Protein AF-A0A4D9D2D4-F1 (afdb_monomer)

Organism: NCBI:txid1027361

Foldseek 3Di:
DDDDDDDDPDDDDPLPPQDPDFDDDDPLVVVLLLVLLQQLVVLVVLLVLLVLLCPLCCVLLVVPDPVLVVLSVVSSVLSVVLNVLSQCCSCVVRVHGHSNDDYDCLSVLQCVLCSPDSLLSLLSPLQPVLQVLLQCLVVSLVSCVVSVNVSVSVSSVVSSVCSLSSSLSSQVSSVVSCVVVVHDDDSLVSSLVSCVRRPPDFQADDGPQVSCVSSVNHPSNRVVRHDDDPVVVVVVVVVVVVPD

Sequence (244 aa):
MTGEARPTPSRALSMPPPVPAGPSMSGKKKGIVASIHGIAHAESWAIDLMWDLLLRFAYDVQAAEPSFWDDFLRIVREEAEHFLSWTRRLEEGYGIRYGTLPVHDALWECAEASKDDVMARFSLINLLQEARGLDTSEITLQRLLRAGDPVSAETLRKNAKEEEGHVAAGIKWFCYVKDKRLLQGSCESYFHRYVKERYRGRIVPPFNVEARRRAGMCEAWYFPLVTPSKKEREAGMKQGSEHT

InterPro domains:
  IPR007402 Protein of unknown function DUF455 [PF04305] (23-222)
  IPR007402 Protein of unknown function DUF455 [PTHR42782] (26-233)
  IPR009078 Ferritin-like superfamily [SSF47240] (31-174)
  IPR011197 Uncharacterised conserved protein UCP012318 [PIRSF012318] (12-230)

Solvent-accessible surface area (backbone atoms only — not comparable to full-atom values): 13978 Å² total; per-residue (Å²): 138,83,83,81,74,77,82,71,87,78,69,80,79,74,73,73,76,84,56,76,85,63,80,94,62,57,73,72,56,48,56,51,52,54,48,49,49,46,50,28,49,50,27,53,48,47,32,54,49,44,51,47,49,56,64,74,33,37,74,82,52,56,84,57,56,73,61,56,57,54,54,46,55,49,46,34,50,52,27,48,52,48,20,51,53,38,39,47,49,33,35,76,75,66,69,36,64,76,90,60,66,92,80,80,62,67,67,55,55,39,47,64,58,16,74,88,36,65,64,36,32,30,32,45,43,30,57,44,48,45,49,44,46,59,36,43,48,62,61,49,36,56,51,30,50,76,68,73,33,60,68,62,28,50,52,49,58,56,51,60,64,52,48,35,56,48,27,28,49,26,51,53,52,42,44,48,50,39,55,76,68,68,53,84,77,58,61,47,60,53,40,48,46,40,42,70,76,48,53,86,78,81,44,70,80,78,70,38,60,67,56,34,41,76,20,69,48,52,66,80,58,50,62,88,57,52,54,77,52,74,69,55,52,56,52,55,56,56,64,64,61,76,78,115

Secondary structure (DSSP, 8-state):
-PPPPPPP--S----PPPP-------HHHHHHHHHHHHHHHHHHHHHHHHHHHHHHSHHHHTT--THHHHHHHHHHHHHHHHHHHHHHHHHHHHS--TTSS----HHHHHHHHTTT-HHHHHHHIIIIIHHHHHHHHHHHHHHHHHTT-HHHHHHHHHHHHHHHHHHHHHHHHHHHHHHHTT--S-HHHHHHHHHHHH--S---SPP-HHHHHHTT--GGGTGGG----HHHHHHHHHHTTTT-

pLDDT: mean 86.5, std 18.11, range [33.22, 98.69]

Mean predicted aligned error: 8.47 Å

Nearest PDB structures (foldseek):
  7jh6-assembly4_D  TM=2.806E-01  e=5.324E+00  synthetic construct
  4ej4-assembly1_A  TM=2.148E-01  e=8.373E+00  Mus musculus

Structure (mmCIF, N/CA/C/O backbone):
data_AF-A0A4D9D2D4-F1
#
_entry.id   AF-A0A4D9D2D4-F1
#
loop_
_atom_site.group_PDB
_atom_site.id
_atom_site.type_symbol
_atom_site.label_atom_id
_atom_site.label_alt_id
_atom_site.label_comp_id
_atom_site.label_asym_id
_atom_site.label_entity_id
_atom_site.label_seq_id
_atom_site.pdbx_PDB_ins_code
_atom_site.Cartn_x
_atom_site.Cartn_y
_atom_site.Cartn_z
_atom_site.occupancy
_atom_site.B_iso_or_equiv
_atom_site.auth_seq_id
_atom_site.auth_comp_id
_atom_site.auth_asym_id
_atom_site.auth_atom_id
_atom_site.pdbx_PDB_model_num
ATOM 1 N N . MET A 1 1 ? -11.395 -35.439 -31.775 1.00 39.16 1 MET A N 1
ATOM 2 C CA . MET A 1 1 ? -10.975 -35.346 -30.362 1.00 39.16 1 MET A CA 1
ATOM 3 C C . MET A 1 1 ? -11.399 -33.979 -29.865 1.00 39.16 1 MET A C 1
ATOM 5 O O . MET A 1 1 ? -10.811 -32.978 -30.245 1.00 39.16 1 MET A O 1
ATOM 9 N N . THR A 1 2 ? -12.546 -33.943 -29.199 1.00 35.19 2 THR A N 1
ATOM 10 C CA . THR A 1 2 ? -13.246 -32.740 -28.736 1.00 35.19 2 THR A CA 1
ATOM 11 C C . THR A 1 2 ? -12.541 -32.157 -27.517 1.00 35.19 2 THR A C 1
ATOM 13 O O . THR A 1 2 ? -12.176 -32.903 -26.615 1.00 35.19 2 THR A O 1
ATOM 16 N N . GLY A 1 3 ? -12.329 -30.839 -27.523 1.00 35.78 3 GLY A N 1
ATOM 17 C CA . GLY A 1 3 ? -11.661 -30.114 -26.449 1.00 35.78 3 GLY A CA 1
ATOM 18 C C . GLY A 1 3 ? -12.446 -30.161 -25.142 1.00 35.78 3 GLY A C 1
ATOM 19 O O . GLY A 1 3 ? -13.636 -29.852 -25.114 1.00 35.78 3 GLY A O 1
ATOM 20 N N . GLU A 1 4 ? -11.763 -30.523 -24.061 1.00 35.06 4 GLU A N 1
ATOM 21 C CA . GLU A 1 4 ? -12.280 -30.331 -22.713 1.00 35.06 4 GLU A CA 1
ATOM 22 C C . GLU A 1 4 ? -12.113 -28.862 -22.324 1.00 35.06 4 GLU A C 1
ATOM 24 O O . GLU A 1 4 ? -11.015 -28.299 -22.306 1.00 35.06 4 GLU A O 1
ATOM 29 N N . ALA A 1 5 ? -13.252 -28.226 -22.070 1.00 38.44 5 ALA A N 1
ATOM 30 C CA . ALA A 1 5 ? -13.344 -26.880 -21.551 1.00 38.44 5 ALA A CA 1
ATOM 31 C C . ALA A 1 5 ? -12.627 -26.784 -20.196 1.00 38.44 5 ALA A C 1
ATOM 33 O O . ALA A 1 5 ? -12.822 -27.612 -19.306 1.00 38.44 5 ALA A O 1
ATOM 34 N N . ARG A 1 6 ? -11.822 -25.728 -20.034 1.00 37.50 6 ARG A N 1
ATOM 35 C CA . ARG A 1 6 ? -11.272 -25.298 -18.742 1.00 37.50 6 ARG A CA 1
ATOM 36 C C . ARG A 1 6 ? -12.424 -25.204 -17.729 1.00 37.50 6 ARG A C 1
ATOM 38 O O . ARG A 1 6 ? -13.442 -24.601 -18.077 1.00 37.50 6 ARG A O 1
ATOM 45 N N . PRO A 1 7 ? -12.293 -25.736 -16.503 1.00 33.22 7 PRO A N 1
ATOM 46 C CA . PRO A 1 7 ? -13.350 -25.619 -15.512 1.00 33.22 7 PRO A CA 1
ATOM 47 C C . PRO A 1 7 ? -13.619 -24.137 -15.237 1.00 33.22 7 PRO A C 1
ATOM 49 O O . PRO A 1 7 ? -12.747 -23.398 -14.780 1.00 33.22 7 PRO A O 1
ATOM 52 N N . THR A 1 8 ? -14.832 -23.692 -15.556 1.00 42.00 8 THR A N 1
ATOM 53 C CA . THR A 1 8 ? -15.380 -22.4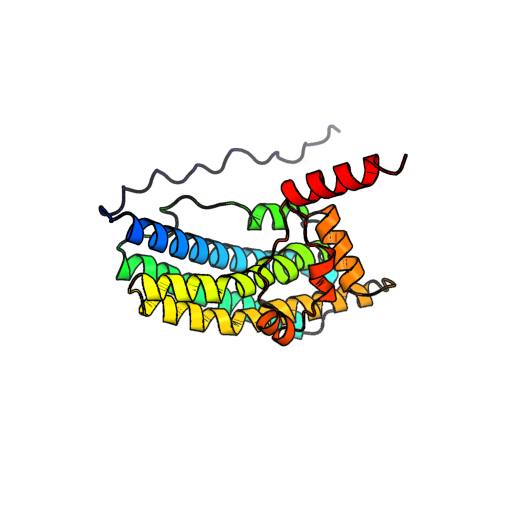21 -15.080 1.00 42.00 8 THR A CA 1
ATOM 54 C C . THR A 1 8 ? -15.351 -22.421 -13.553 1.00 42.00 8 THR A C 1
ATOM 56 O O . THR A 1 8 ? -15.769 -23.425 -12.967 1.00 42.00 8 THR A O 1
ATOM 59 N N . PRO A 1 9 ? -14.910 -21.338 -12.885 1.00 37.00 9 PRO A N 1
ATOM 60 C CA . PRO A 1 9 ? -14.975 -21.258 -11.434 1.00 37.00 9 PRO A CA 1
ATOM 61 C C . PRO A 1 9 ? -16.435 -21.386 -11.007 1.00 37.00 9 PRO A C 1
ATOM 63 O O . PRO A 1 9 ? -17.273 -20.526 -11.282 1.00 37.00 9 PRO A O 1
ATOM 66 N N . SER A 1 10 ? -16.750 -22.517 -10.388 1.00 43.66 10 SER A N 1
ATOM 67 C CA . SER A 1 10 ? -18.059 -22.772 -9.821 1.00 43.66 10 SER A CA 1
ATOM 68 C C . SER A 1 10 ? -18.245 -21.878 -8.601 1.00 43.66 10 SER A C 1
ATOM 70 O O . SER A 1 10 ? -17.582 -22.084 -7.589 1.00 43.66 10 SER A O 1
ATOM 72 N N . ARG A 1 11 ? -19.274 -21.030 -8.701 1.00 40.88 11 ARG A N 1
ATOM 73 C CA . ARG A 1 11 ? -20.157 -20.594 -7.612 1.00 40.88 11 ARG A CA 1
ATOM 74 C C . ARG A 1 11 ? -19.562 -19.535 -6.686 1.00 40.88 11 ARG A C 1
ATOM 76 O O . ARG A 1 11 ? -18.520 -19.724 -6.074 1.00 40.88 11 ARG A O 1
ATOM 83 N N . ALA A 1 12 ? -20.302 -18.427 -6.588 1.00 41.19 12 ALA A N 1
ATOM 84 C CA . ALA A 1 12 ? -20.159 -17.398 -5.569 1.00 41.19 12 ALA A CA 1
ATOM 85 C C . ALA A 1 12 ? -19.671 -18.016 -4.256 1.00 41.19 12 ALA A C 1
ATOM 87 O O . ALA A 1 12 ? -20.314 -18.940 -3.745 1.00 41.19 12 ALA A O 1
ATOM 88 N N . LEU A 1 13 ? -18.537 -17.517 -3.753 1.00 38.97 13 LEU A N 1
ATOM 89 C CA . LEU A 1 13 ? -18.107 -17.777 -2.388 1.00 38.97 13 LEU A CA 1
ATOM 90 C C . LEU A 1 13 ? -19.339 -17.556 -1.518 1.00 38.97 13 LEU A C 1
ATOM 92 O O . LEU A 1 13 ? -19.923 -16.471 -1.532 1.00 38.97 13 LEU A O 1
ATOM 96 N N . SER A 1 14 ? -19.805 -18.625 -0.870 1.00 34.19 14 SER A N 1
ATOM 97 C CA . SER A 1 14 ? -20.892 -18.523 0.089 1.00 34.19 14 SER A CA 1
ATOM 98 C C . SER A 1 14 ? -20.461 -17.445 1.063 1.00 34.19 14 SER A C 1
ATOM 100 O O . SER A 1 14 ? -19.477 -17.641 1.777 1.00 34.19 14 SER A O 1
ATOM 102 N N . MET A 1 15 ? -21.163 -16.308 1.054 1.00 39.69 15 MET A N 1
ATOM 103 C CA . MET A 1 15 ? -21.054 -15.326 2.122 1.00 39.69 15 MET A CA 1
ATOM 104 C C . MET A 1 15 ? -21.058 -16.125 3.430 1.00 39.69 15 MET A C 1
ATOM 106 O O . MET A 1 15 ? -21.943 -16.982 3.592 1.00 39.69 15 MET A O 1
ATOM 110 N N . PRO A 1 16 ? -20.064 -15.945 4.316 1.00 45.88 16 PRO A N 1
ATOM 111 C CA . PRO A 1 16 ? -20.122 -16.580 5.618 1.00 45.88 16 PRO A CA 1
ATOM 112 C C . PRO A 1 16 ? -21.480 -16.244 6.257 1.00 45.88 16 PRO A C 1
ATOM 114 O O . PRO A 1 16 ? -22.039 -15.174 5.979 1.00 45.88 16 PRO A O 1
ATOM 117 N N . PRO A 1 17 ? -22.058 -17.163 7.051 1.00 40.69 17 PRO A N 1
ATOM 118 C CA . PRO A 1 17 ? -23.346 -16.926 7.691 1.00 40.69 17 PRO A CA 1
ATOM 119 C C . PRO A 1 17 ? -23.322 -15.568 8.406 1.00 40.69 17 PRO A C 1
ATOM 121 O O . PRO A 1 17 ? -22.279 -15.205 8.962 1.00 40.69 17 PRO A O 1
ATOM 124 N N . PRO A 1 18 ? -24.431 -14.803 8.379 1.00 48.31 18 PRO A N 1
ATOM 125 C CA . PRO A 1 18 ? -24.472 -13.479 8.978 1.00 48.31 18 PRO A CA 1
ATOM 126 C C . PRO A 1 18 ? -24.013 -13.580 10.427 1.00 48.31 18 PRO A C 1
ATOM 128 O O . PRO A 1 18 ? -24.565 -14.340 11.226 1.00 48.31 18 PRO A O 1
ATOM 131 N N . VAL A 1 19 ? -22.952 -12.844 10.740 1.00 54.34 19 VAL A N 1
ATOM 132 C CA . VAL A 1 19 ? -22.390 -12.840 12.082 1.00 54.34 19 VAL A CA 1
ATOM 133 C C . VAL A 1 19 ? -23.435 -12.259 13.040 1.00 54.34 19 VAL A C 1
ATOM 135 O O . VAL A 1 19 ? -24.094 -11.278 12.680 1.00 54.34 19 VAL A O 1
ATOM 138 N N . PRO A 1 20 ? -23.600 -12.832 14.251 1.00 51.06 20 PRO A N 1
ATOM 139 C CA . PRO A 1 20 ? -24.411 -12.237 15.304 1.00 51.06 20 PRO A CA 1
ATOM 140 C C . PRO A 1 20 ? -24.181 -10.730 15.407 1.00 51.06 20 PRO A C 1
ATOM 142 O O . PRO A 1 20 ? -23.035 -10.274 15.410 1.00 51.06 20 PRO A O 1
ATOM 145 N N . ALA A 1 21 ? -25.269 -9.962 15.499 1.00 54.53 21 ALA A N 1
ATOM 146 C CA . ALA A 1 21 ? -25.181 -8.525 15.705 1.00 54.53 21 ALA A CA 1
ATOM 147 C C . ALA A 1 21 ? -24.316 -8.259 16.945 1.00 54.53 21 ALA A C 1
ATOM 149 O O . ALA A 1 21 ? -24.664 -8.667 18.055 1.00 54.53 21 ALA A O 1
ATOM 150 N N . GLY A 1 22 ? -23.164 -7.617 16.733 1.00 55.84 22 GLY A N 1
ATOM 151 C CA . GLY A 1 22 ? -22.266 -7.231 17.813 1.00 55.84 22 GLY A CA 1
ATOM 152 C C . GLY A 1 22 ? -22.967 -6.324 18.835 1.00 55.84 22 GLY A C 1
ATOM 153 O O . GLY A 1 22 ? -24.044 -5.783 18.557 1.00 55.84 22 GLY A O 1
ATOM 154 N N . PRO A 1 23 ? -22.372 -6.134 20.023 1.00 56.28 23 PRO A N 1
ATOM 155 C CA . PRO A 1 23 ? -22.959 -5.326 21.088 1.00 56.28 23 PRO A CA 1
ATOM 156 C C . PRO A 1 23 ? -23.411 -3.939 20.602 1.00 56.28 23 PRO A C 1
ATOM 158 O O . PRO A 1 23 ? -22.791 -3.315 19.737 1.00 56.28 23 PRO A O 1
ATOM 161 N N . SER A 1 24 ? -24.508 -3.435 21.179 1.00 58.06 24 SER A N 1
ATOM 162 C CA . SER A 1 24 ? -25.038 -2.106 20.859 1.00 58.06 24 SER A CA 1
ATOM 163 C C . SER A 1 24 ? -23.994 -1.027 21.163 1.00 58.06 24 SER A C 1
ATOM 165 O O . SER A 1 24 ? -23.633 -0.789 22.315 1.00 58.06 24 SER A O 1
ATOM 167 N N . MET A 1 25 ? -23.494 -0.371 20.114 1.00 70.75 25 MET A N 1
ATOM 168 C CA . MET A 1 25 ? -22.500 0.700 20.206 1.00 70.75 25 MET A CA 1
ATOM 169 C C . MET A 1 25 ? -23.073 2.045 19.749 1.00 70.75 25 MET A C 1
ATOM 171 O O . MET A 1 25 ? -23.858 2.122 18.800 1.00 70.75 25 MET A O 1
ATOM 175 N N . SER A 1 26 ? -22.630 3.132 20.387 1.00 70.88 26 SER A N 1
ATOM 176 C CA . SER A 1 26 ? -22.935 4.495 19.937 1.00 70.88 26 SER A CA 1
ATOM 177 C C . SER A 1 26 ? -22.339 4.770 18.549 1.00 70.88 26 SER A C 1
ATOM 179 O O . SER A 1 26 ? -21.331 4.172 18.164 1.00 70.88 26 SER A O 1
ATOM 181 N N . GLY A 1 27 ? -22.929 5.701 17.789 1.00 71.12 27 GLY A N 1
ATOM 182 C CA . GLY A 1 27 ? -22.528 5.976 16.399 1.00 71.12 27 GLY A CA 1
ATOM 183 C C . GLY A 1 27 ? -21.038 6.308 16.220 1.00 71.12 27 GLY A C 1
ATOM 184 O O . GLY A 1 27 ? -20.409 5.813 15.289 1.00 71.12 27 GLY A O 1
ATOM 185 N N . LYS A 1 28 ? -20.438 7.061 17.158 1.00 71.06 28 LYS A N 1
ATOM 186 C CA . LYS A 1 28 ? -18.994 7.368 17.141 1.00 71.06 28 LYS A CA 1
ATOM 187 C C . LYS A 1 28 ? -18.132 6.111 17.313 1.00 71.06 28 LYS A C 1
ATOM 189 O O . LYS A 1 28 ? -17.174 5.936 16.569 1.00 71.06 28 LYS A O 1
ATOM 194 N N . LYS A 1 29 ? -18.490 5.216 18.245 1.00 81.06 29 LYS A N 1
ATOM 195 C CA . LYS A 1 29 ? -17.772 3.945 18.451 1.00 81.06 29 LYS A CA 1
ATOM 196 C C . LYS A 1 29 ? -17.934 3.007 17.253 1.00 81.06 29 LYS A C 1
ATOM 198 O O . LYS A 1 29 ? -16.948 2.426 16.820 1.00 81.06 29 LYS A O 1
ATOM 203 N N . LYS A 1 30 ? -19.130 2.942 16.653 1.00 86.88 30 LYS A N 1
ATOM 204 C CA . LYS A 1 30 ? -19.379 2.157 15.429 1.00 86.88 30 LYS A CA 1
ATOM 205 C C . LYS A 1 30 ? -18.441 2.546 14.283 1.00 86.88 30 LYS A C 1
ATOM 207 O O . LYS A 1 30 ? -17.862 1.666 13.658 1.00 86.88 30 LYS A O 1
ATOM 212 N N . GLY A 1 31 ? -18.249 3.845 14.038 1.00 90.31 31 GLY A N 1
ATOM 213 C CA . GLY A 1 31 ? -17.356 4.323 12.976 1.00 90.31 31 GLY A CA 1
ATOM 214 C C . GLY A 1 31 ? -15.879 3.973 13.202 1.00 90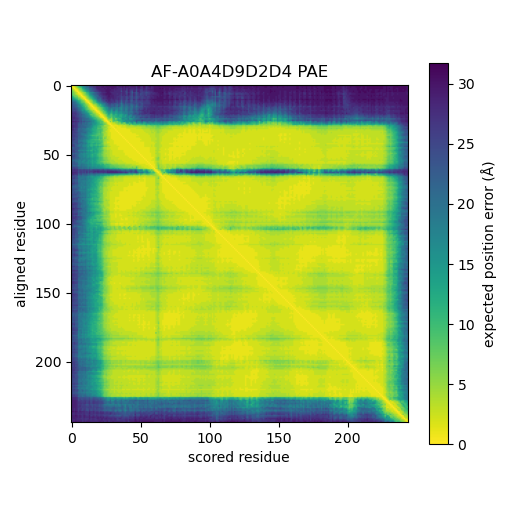.31 31 GLY A C 1
ATOM 215 O O . GLY A 1 31 ? -15.177 3.633 12.250 1.00 90.31 31 GLY A O 1
ATOM 216 N N . ILE A 1 32 ? -15.413 4.016 14.455 1.00 91.94 32 ILE A N 1
ATOM 217 C CA . ILE A 1 32 ? -14.044 3.610 14.810 1.00 91.94 32 ILE A CA 1
ATOM 218 C C . ILE A 1 32 ? -13.853 2.109 14.616 1.00 91.94 32 ILE A C 1
ATOM 220 O O . ILE A 1 32 ? -12.911 1.711 13.940 1.00 91.94 32 ILE A O 1
ATOM 224 N N . VAL A 1 33 ? -14.773 1.289 15.126 1.00 94.06 33 VAL A N 1
ATOM 225 C CA . VAL A 1 33 ? -14.692 -0.171 14.982 1.00 94.06 33 VAL A CA 1
ATOM 226 C C . VAL A 1 33 ? -14.720 -0.590 13.516 1.00 94.06 33 VAL A C 1
ATOM 228 O O . VAL A 1 33 ? -13.884 -1.386 13.107 1.00 94.06 33 VAL A O 1
ATOM 231 N N . ALA A 1 34 ? -15.616 -0.016 12.706 1.00 93.62 34 ALA A N 1
ATOM 232 C CA . ALA A 1 34 ? -15.655 -0.288 11.269 1.00 93.62 34 ALA A CA 1
ATOM 233 C C . ALA A 1 34 ? -14.337 0.082 10.575 1.00 93.62 34 ALA A C 1
ATOM 235 O O . ALA A 1 34 ? -13.898 -0.606 9.663 1.00 93.62 34 ALA A O 1
ATOM 236 N N . SER A 1 35 ? -13.680 1.148 11.032 1.00 93.38 35 SER A N 1
ATOM 237 C CA . SER A 1 35 ? -12.397 1.549 10.467 1.00 93.38 35 SER A CA 1
ATOM 238 C C . SER A 1 35 ? -11.254 0.627 10.871 1.00 93.38 35 SER A C 1
ATOM 240 O O . SER A 1 35 ? -10.451 0.279 10.022 1.00 93.38 35 SER A O 1
ATOM 242 N N . ILE A 1 36 ? -11.186 0.218 12.140 1.00 95.69 36 ILE A N 1
ATOM 243 C CA . ILE A 1 36 ? -10.185 -0.748 12.611 1.00 95.69 36 ILE A CA 1
ATOM 244 C C . ILE A 1 36 ? -10.379 -2.093 11.903 1.00 95.69 36 ILE A C 1
ATOM 246 O O . ILE A 1 36 ? -9.409 -2.715 11.489 1.00 95.69 36 ILE A O 1
ATOM 250 N N . HIS A 1 37 ? -11.630 -2.520 11.715 1.00 96.50 37 HIS A N 1
ATOM 251 C CA . HIS A 1 37 ? -11.953 -3.721 10.947 1.00 96.50 37 HIS A CA 1
ATOM 252 C C . HIS A 1 37 ? -11.518 -3.601 9.484 1.00 96.50 37 HIS A C 1
ATOM 254 O O . HIS A 1 37 ? -10.894 -4.523 8.971 1.00 96.50 37 HIS A O 1
ATOM 260 N N . GLY A 1 38 ? -11.753 -2.447 8.853 1.00 95.12 38 GLY A N 1
ATOM 261 C CA . GLY A 1 38 ? -11.263 -2.165 7.504 1.00 95.12 38 GLY A CA 1
ATOM 262 C C . GLY A 1 38 ? -9.736 -2.208 7.390 1.00 95.12 38 GLY A C 1
ATOM 263 O O . GLY A 1 38 ? -9.233 -2.763 6.420 1.00 95.12 38 GLY A O 1
ATOM 264 N N . ILE A 1 39 ? -9.005 -1.690 8.384 1.00 95.38 39 ILE A N 1
ATOM 265 C CA . ILE A 1 39 ? -7.535 -1.779 8.423 1.00 95.38 39 ILE A CA 1
ATOM 266 C C . ILE A 1 39 ? -7.102 -3.238 8.580 1.00 95.38 39 ILE A C 1
ATOM 268 O O . ILE A 1 39 ? -6.341 -3.721 7.758 1.00 95.38 39 ILE A O 1
ATOM 272 N N . ALA A 1 40 ? -7.664 -3.980 9.542 1.00 96.94 40 ALA A N 1
ATOM 273 C CA . ALA A 1 40 ? -7.379 -5.410 9.703 1.00 96.94 40 ALA A CA 1
ATOM 274 C C . ALA A 1 40 ? -7.633 -6.198 8.407 1.00 96.94 40 ALA A C 1
ATOM 276 O O . ALA A 1 40 ? -6.897 -7.118 8.071 1.00 96.94 40 ALA A O 1
ATOM 277 N N . HIS A 1 41 ? -8.683 -5.844 7.668 1.00 95.94 41 HIS A N 1
ATOM 278 C CA . HIS A 1 41 ? -8.953 -6.459 6.380 1.00 95.94 41 HIS A CA 1
ATOM 279 C C . HIS A 1 41 ? -7.881 -6.130 5.339 1.00 95.94 41 HIS A C 1
ATOM 281 O O . HIS A 1 41 ? -7.464 -7.031 4.620 1.00 95.94 41 HIS A O 1
ATOM 287 N N . ALA A 1 42 ? -7.420 -4.879 5.276 1.00 95.00 42 ALA A N 1
ATOM 288 C CA . ALA A 1 42 ? -6.324 -4.490 4.397 1.00 95.00 42 ALA A CA 1
ATOM 289 C C . ALA A 1 42 ? -5.038 -5.278 4.707 1.00 95.00 42 ALA A C 1
ATOM 291 O O . ALA A 1 42 ? -4.517 -5.895 3.783 1.00 95.00 42 ALA A O 1
ATOM 292 N N . GLU A 1 43 ? -4.627 -5.385 5.980 1.00 96.75 43 GLU A N 1
ATOM 293 C CA . GLU A 1 43 ? -3.419 -6.150 6.351 1.00 96.75 43 GLU A CA 1
ATOM 294 C C . GLU A 1 43 ? -3.569 -7.636 5.976 1.00 96.75 43 GLU A C 1
ATOM 296 O O . GLU A 1 43 ? -2.662 -8.269 5.443 1.00 96.75 43 GLU A O 1
ATOM 301 N N . SER A 1 44 ? -4.757 -8.219 6.201 1.00 96.56 44 SER A N 1
ATOM 302 C CA . SER A 1 44 ? -5.040 -9.611 5.817 1.00 96.56 44 SER A CA 1
ATOM 303 C C . SER A 1 44 ? -4.856 -9.832 4.317 1.00 96.56 44 SER A C 1
ATOM 305 O O . SER A 1 44 ? -4.326 -10.863 3.910 1.00 96.56 44 SER A O 1
ATOM 307 N N . TRP A 1 45 ? -5.312 -8.884 3.498 1.00 95.50 45 TRP A N 1
ATOM 308 C CA . TRP A 1 45 ? -5.119 -8.923 2.053 1.00 95.50 45 TRP A CA 1
ATOM 309 C C . TRP A 1 45 ? -3.662 -8.696 1.666 1.00 95.50 45 TRP A C 1
ATOM 311 O O . TRP A 1 45 ? -3.193 -9.329 0.725 1.00 95.50 45 TRP A O 1
ATOM 321 N N . ALA A 1 46 ? -2.945 -7.819 2.367 1.00 96.19 46 ALA A N 1
ATOM 322 C CA . ALA A 1 46 ? -1.537 -7.562 2.110 1.00 96.19 46 ALA A CA 1
ATOM 323 C C . ALA A 1 46 ? -0.712 -8.851 2.253 1.00 96.19 46 ALA A C 1
ATOM 325 O O . ALA A 1 46 ? 0.048 -9.175 1.342 1.00 96.19 46 ALA A O 1
ATOM 326 N N . ILE A 1 47 ? -0.958 -9.668 3.288 1.00 97.75 47 ILE A N 1
ATOM 327 C CA . ILE A 1 47 ? -0.331 -10.997 3.447 1.00 97.75 47 ILE A CA 1
ATOM 328 C C . ILE A 1 47 ? -0.506 -11.848 2.180 1.00 97.75 47 ILE A C 1
ATOM 330 O O . ILE A 1 47 ? 0.475 -12.340 1.613 1.00 97.75 47 ILE A O 1
ATOM 334 N N . ASP A 1 48 ? -1.748 -12.005 1.718 1.00 97.00 48 ASP A N 1
ATOM 335 C CA . ASP A 1 48 ? -2.067 -12.813 0.538 1.00 97.00 48 ASP A CA 1
ATOM 336 C C . ASP A 1 48 ? -1.436 -12.231 -0.734 1.00 97.00 48 ASP A C 1
ATOM 338 O O . ASP A 1 48 ? -0.940 -12.971 -1.584 1.00 97.00 48 ASP A O 1
ATOM 342 N N . LEU A 1 49 ? -1.414 -10.903 -0.868 1.00 96.94 49 LEU A N 1
ATOM 343 C CA . LEU A 1 49 ? -0.854 -10.214 -2.027 1.00 96.94 49 LEU A CA 1
ATOM 344 C C . LEU A 1 49 ? 0.667 -10.298 -2.090 1.00 96.94 49 LEU A C 1
ATOM 346 O O . LEU A 1 49 ? 1.201 -10.417 -3.194 1.00 96.94 49 LEU A O 1
ATOM 350 N N . MET A 1 50 ? 1.362 -10.269 -0.953 1.00 96.62 50 MET A N 1
ATOM 351 C CA . MET A 1 50 ? 2.811 -10.457 -0.926 1.00 96.62 50 MET A CA 1
ATOM 352 C C . MET A 1 50 ? 3.181 -11.909 -1.247 1.00 96.62 50 MET A C 1
ATOM 354 O O . MET A 1 50 ? 4.124 -12.139 -2.006 1.00 96.62 50 MET A O 1
ATOM 358 N N . TRP A 1 51 ? 2.406 -12.895 -0.779 1.00 97.00 51 TRP A N 1
ATOM 359 C CA . TRP A 1 51 ? 2.578 -14.287 -1.211 1.00 97.00 51 TRP A CA 1
ATOM 360 C C . TRP A 1 51 ? 2.267 -14.490 -2.695 1.00 97.00 51 TRP A C 1
ATOM 362 O O . TRP A 1 51 ? 3.032 -15.156 -3.395 1.00 97.00 51 TRP A O 1
ATOM 372 N N . ASP A 1 52 ? 1.180 -13.901 -3.201 1.00 96.38 52 ASP A N 1
ATOM 373 C CA . ASP A 1 52 ? 0.844 -13.929 -4.627 1.00 96.38 52 ASP A CA 1
ATOM 374 C C . ASP A 1 52 ? 1.968 -13.298 -5.453 1.00 96.38 52 ASP A C 1
ATOM 376 O O . ASP A 1 52 ? 2.393 -13.883 -6.445 1.00 96.38 52 ASP A O 1
ATOM 380 N N . LEU A 1 53 ? 2.517 -12.161 -5.016 1.00 94.31 53 LEU A N 1
ATOM 381 C CA . LEU A 1 53 ? 3.655 -11.511 -5.660 1.00 94.31 53 LEU A CA 1
ATOM 382 C C . LEU A 1 53 ? 4.886 -12.430 -5.710 1.00 94.31 53 LEU A C 1
ATOM 384 O O . LEU A 1 53 ? 5.451 -12.633 -6.788 1.00 94.31 53 LEU A O 1
ATOM 388 N N . LEU A 1 54 ? 5.269 -12.999 -4.561 1.00 93.00 54 LEU A N 1
ATOM 389 C CA . LEU A 1 54 ? 6.422 -13.889 -4.420 1.00 93.00 54 LEU A CA 1
ATOM 390 C C . LEU A 1 54 ? 6.310 -15.130 -5.306 1.00 93.00 54 LEU A C 1
ATOM 392 O O . LEU A 1 54 ? 7.287 -15.514 -5.942 1.00 93.00 54 LEU A O 1
ATOM 396 N N . LEU A 1 55 ? 5.136 -15.765 -5.353 1.00 93.31 55 LEU A N 1
ATOM 397 C CA . LEU A 1 55 ? 4.951 -17.052 -6.026 1.00 93.31 55 LEU A CA 1
ATOM 398 C C . LEU A 1 55 ? 4.608 -16.900 -7.509 1.00 93.31 55 LEU A C 1
ATOM 400 O O . LEU A 1 55 ? 5.183 -17.593 -8.349 1.00 93.31 55 LEU A O 1
ATOM 404 N N . ARG A 1 56 ? 3.684 -15.996 -7.852 1.00 94.62 56 ARG A N 1
ATOM 405 C CA . ARG A 1 56 ? 3.211 -15.812 -9.232 1.00 94.62 56 ARG A CA 1
ATOM 406 C C . ARG A 1 56 ? 4.294 -15.233 -10.122 1.00 94.62 56 ARG A C 1
ATOM 408 O O . ARG A 1 56 ? 4.481 -15.701 -11.241 1.00 94.62 56 ARG A O 1
ATOM 415 N N . PHE A 1 57 ? 4.998 -14.226 -9.618 1.00 93.25 57 PHE A N 1
ATOM 416 C CA . PHE A 1 57 ? 5.994 -13.4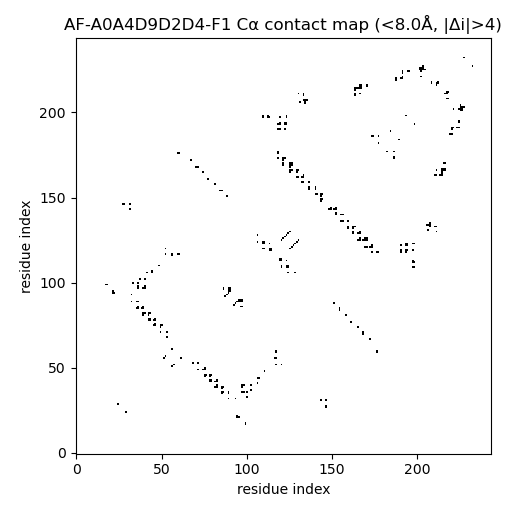83 -10.382 1.00 93.25 57 PHE A CA 1
ATOM 417 C C . PHE A 1 57 ? 7.422 -13.888 -10.024 1.00 93.25 57 PHE A C 1
ATOM 419 O O . PHE A 1 57 ? 8.376 -13.224 -10.435 1.00 93.25 57 PHE A O 1
ATOM 426 N N . ALA A 1 58 ? 7.582 -15.021 -9.330 1.00 87.75 58 ALA A N 1
ATOM 427 C CA . ALA A 1 58 ? 8.879 -15.618 -9.059 1.00 87.75 58 ALA A CA 1
ATOM 428 C C . ALA A 1 58 ? 9.722 -15.711 -10.332 1.00 87.75 58 ALA A C 1
ATOM 430 O O . ALA A 1 58 ? 10.913 -15.480 -10.245 1.00 87.75 58 ALA A O 1
ATOM 431 N N . TYR A 1 59 ? 9.129 -16.011 -11.499 1.00 86.12 59 TYR A N 1
ATOM 432 C CA . TYR A 1 59 ? 9.822 -16.138 -12.794 1.00 86.12 59 TYR A CA 1
ATOM 433 C C . TYR A 1 59 ? 10.172 -14.787 -13.451 1.00 86.12 59 TYR A C 1
ATOM 435 O O . TYR A 1 59 ? 11.251 -14.603 -14.020 1.00 86.12 59 TYR A O 1
ATOM 443 N N . ASP A 1 60 ? 9.293 -13.798 -13.335 1.00 85.19 60 ASP A N 1
ATOM 444 C CA . ASP A 1 60 ? 9.551 -12.450 -13.846 1.00 85.19 60 ASP A CA 1
ATOM 445 C C . ASP A 1 60 ? 10.680 -11.773 -13.073 1.00 85.19 60 ASP A C 1
ATOM 447 O O . ASP A 1 60 ? 11.566 -11.117 -13.637 1.00 85.19 60 ASP A O 1
ATOM 451 N N . VAL A 1 61 ? 10.677 -11.992 -11.762 1.00 82.94 61 VAL A N 1
ATOM 452 C CA . VAL A 1 61 ? 11.654 -11.436 -10.840 1.00 82.94 61 VAL A CA 1
ATOM 453 C C . VAL A 1 61 ? 12.897 -12.341 -10.773 1.00 82.94 61 VAL A C 1
ATOM 455 O O . VAL A 1 61 ? 13.995 -11.809 -10.715 1.00 82.94 61 VAL A O 1
ATOM 458 N N . GLN A 1 62 ? 12.766 -13.652 -11.036 1.00 61.31 62 GLN A N 1
ATOM 459 C CA . GLN A 1 62 ? 13.638 -14.841 -10.804 1.00 61.31 62 GLN A CA 1
ATOM 460 C C . GLN A 1 62 ? 15.156 -14.763 -10.775 1.00 61.31 62 GLN A C 1
ATOM 462 O O . GLN A 1 62 ? 15.789 -15.628 -10.186 1.00 61.31 62 GLN A O 1
ATOM 467 N N . ALA A 1 63 ? 15.750 -13.777 -11.427 1.00 53.69 63 ALA A N 1
ATOM 468 C CA . ALA A 1 63 ? 17.179 -13.497 -11.313 1.00 53.69 63 ALA A CA 1
ATOM 469 C C . ALA A 1 63 ? 17.468 -12.463 -10.213 1.00 53.69 63 ALA A C 1
ATOM 471 O O . ALA A 1 63 ? 18.598 -12.005 -10.063 1.00 53.69 63 ALA A O 1
ATOM 472 N N . ALA A 1 64 ? 16.431 -12.047 -9.493 1.00 59.25 64 ALA A N 1
ATOM 473 C CA . ALA A 1 64 ? 16.529 -11.155 -8.374 1.00 59.25 64 ALA A CA 1
ATOM 474 C C . ALA A 1 64 ? 17.293 -11.854 -7.264 1.00 59.25 64 ALA A C 1
ATOM 476 O O . ALA A 1 64 ? 16.891 -12.896 -6.748 1.00 59.25 64 ALA A O 1
ATOM 477 N N . GLU A 1 65 ? 18.428 -11.236 -6.986 1.00 70.56 65 GLU A N 1
ATOM 478 C CA . GLU A 1 65 ? 19.310 -11.423 -5.854 1.00 70.56 65 GLU A CA 1
ATOM 479 C C . GLU A 1 65 ? 18.517 -11.798 -4.577 1.00 70.56 65 GLU A C 1
ATOM 481 O O . GLU A 1 65 ? 17.395 -11.308 -4.406 1.00 70.56 65 GLU A O 1
ATOM 486 N N . PRO A 1 66 ? 19.048 -12.688 -3.710 1.00 82.81 66 PRO A N 1
ATOM 487 C CA . PRO A 1 66 ? 18.368 -13.186 -2.508 1.00 82.81 66 PRO A CA 1
ATOM 488 C C . PRO A 1 66 ? 17.584 -12.140 -1.696 1.00 82.81 66 PRO A C 1
ATOM 490 O O . PRO A 1 66 ? 16.542 -12.479 -1.134 1.00 82.81 66 PRO A O 1
ATOM 493 N N . SER A 1 67 ? 17.979 -10.861 -1.736 1.00 90.62 67 SER A N 1
ATOM 494 C CA . SER A 1 67 ? 17.244 -9.773 -1.095 1.00 90.62 67 SER A CA 1
ATOM 495 C C . SER A 1 67 ? 15.803 -9.571 -1.570 1.00 90.62 67 SER A C 1
ATOM 497 O O . SER A 1 67 ? 15.050 -8.933 -0.844 1.00 90.62 67 SER A O 1
ATOM 499 N N . PHE A 1 68 ? 15.364 -10.085 -2.730 1.00 92.75 68 PHE A N 1
ATOM 500 C CA . PHE A 1 68 ? 13.935 -10.018 -3.098 1.00 92.75 68 PHE A CA 1
ATOM 501 C C . PHE A 1 68 ? 13.086 -10.831 -2.138 1.00 92.75 68 PHE A C 1
ATOM 503 O O . PHE A 1 68 ? 12.063 -10.360 -1.641 1.00 92.75 68 PHE A O 1
ATOM 510 N N . TRP A 1 69 ? 13.545 -12.047 -1.862 1.00 92.50 69 TRP A N 1
ATOM 511 C CA . TRP A 1 69 ? 12.893 -12.926 -0.912 1.00 92.50 69 TRP A CA 1
ATOM 512 C C . TRP A 1 69 ? 12.993 -12.345 0.491 1.00 92.50 69 TRP A C 1
ATOM 514 O O . TRP A 1 69 ? 11.979 -12.297 1.177 1.00 92.50 69 TRP A O 1
ATOM 524 N N . ASP A 1 70 ? 14.159 -11.832 0.888 1.00 94.06 70 ASP A N 1
ATOM 525 C CA . ASP A 1 70 ? 14.326 -11.230 2.215 1.00 94.06 70 ASP A CA 1
ATOM 526 C C . ASP A 1 70 ? 13.401 -10.022 2.422 1.00 94.06 70 ASP A C 1
ATOM 528 O O . ASP A 1 70 ? 12.752 -9.920 3.465 1.00 94.06 70 ASP A O 1
ATOM 532 N N . ASP A 1 71 ? 13.291 -9.135 1.425 1.00 95.50 71 ASP A N 1
ATOM 533 C CA . ASP A 1 71 ? 12.418 -7.962 1.483 1.00 95.50 71 ASP A CA 1
ATOM 534 C C . ASP A 1 71 ? 10.952 -8.376 1.646 1.00 95.50 71 ASP A C 1
ATOM 536 O O . ASP A 1 71 ? 10.287 -7.923 2.576 1.00 95.50 71 ASP A O 1
ATOM 540 N N . PHE A 1 72 ? 10.439 -9.253 0.782 1.00 95.56 72 PHE A N 1
ATOM 541 C CA . PHE A 1 72 ? 9.012 -9.580 0.793 1.00 95.56 72 PHE A CA 1
ATOM 542 C C . PHE A 1 72 ? 8.618 -10.595 1.864 1.00 95.56 72 PHE A C 1
ATOM 544 O O . PHE A 1 72 ? 7.509 -10.504 2.376 1.00 95.56 72 PHE A O 1
ATOM 551 N N . LEU A 1 73 ? 9.501 -11.505 2.286 1.00 96.50 73 LEU A N 1
ATOM 552 C CA . LEU A 1 73 ? 9.239 -12.357 3.453 1.00 96.50 73 LEU A CA 1
ATOM 553 C C . LEU A 1 73 ? 9.242 -11.548 4.752 1.00 96.50 73 LEU A C 1
ATOM 555 O O . LEU A 1 73 ? 8.468 -11.846 5.664 1.00 96.50 73 LEU A O 1
ATOM 559 N N . ARG A 1 74 ? 10.082 -10.509 4.841 1.00 97.75 74 ARG A N 1
ATOM 560 C CA . ARG A 1 74 ? 10.007 -9.541 5.935 1.00 97.75 74 ARG A CA 1
ATOM 561 C C . ARG A 1 74 ? 8.661 -8.815 5.921 1.00 97.75 74 ARG A C 1
ATOM 563 O O . ARG A 1 74 ? 8.019 -8.797 6.964 1.00 97.75 74 ARG A O 1
ATOM 570 N N . ILE A 1 75 ? 8.225 -8.293 4.771 1.00 98.00 75 ILE A N 1
ATOM 571 C CA . ILE A 1 75 ? 6.929 -7.599 4.649 1.00 98.00 75 ILE A CA 1
ATOM 572 C C . ILE A 1 75 ? 5.777 -8.546 5.007 1.00 98.00 75 ILE A C 1
ATOM 574 O O . ILE A 1 75 ? 4.967 -8.205 5.852 1.00 98.00 75 ILE A O 1
ATOM 578 N N . VAL A 1 76 ? 5.749 -9.782 4.491 1.00 98.44 76 VAL A N 1
ATOM 579 C CA . VAL A 1 76 ? 4.743 -10.801 4.870 1.00 98.44 76 VAL A CA 1
ATOM 580 C C . VAL A 1 76 ? 4.643 -10.971 6.388 1.00 98.44 76 VAL A C 1
ATOM 582 O O . VAL A 1 76 ? 3.543 -11.087 6.928 1.00 98.44 76 VAL A O 1
ATOM 585 N N . ARG A 1 77 ? 5.785 -11.017 7.088 1.00 98.56 77 ARG A N 1
ATOM 586 C CA . ARG A 1 77 ? 5.806 -11.118 8.551 1.00 98.56 77 ARG A CA 1
ATOM 587 C C . ARG A 1 77 ? 5.241 -9.858 9.206 1.00 98.56 77 ARG A C 1
ATOM 589 O O . ARG A 1 77 ? 4.443 -9.993 10.128 1.00 98.56 77 ARG A O 1
ATOM 596 N N . GLU A 1 78 ? 5.657 -8.678 8.754 1.00 98.44 78 GLU A N 1
ATOM 597 C CA . GLU A 1 78 ? 5.175 -7.387 9.264 1.00 98.44 78 GLU A CA 1
ATOM 598 C C . GLU A 1 78 ? 3.646 -7.289 9.103 1.00 98.44 78 GLU A C 1
ATOM 600 O O . GLU A 1 78 ? 2.947 -7.118 10.099 1.00 98.44 78 GLU A O 1
ATOM 605 N N . GLU A 1 79 ? 3.105 -7.589 7.919 1.00 98.25 79 GLU A N 1
ATOM 606 C CA . GLU A 1 79 ? 1.657 -7.612 7.653 1.00 98.25 79 GLU A CA 1
ATOM 607 C C . GLU A 1 79 ? 0.895 -8.613 8.533 1.00 98.25 79 GLU A C 1
ATOM 609 O O . GLU A 1 79 ? -0.193 -8.335 9.046 1.00 98.25 79 GLU A O 1
ATOM 614 N N . ALA A 1 80 ? 1.474 -9.794 8.771 1.00 98.50 80 ALA A N 1
ATOM 615 C CA . ALA A 1 80 ? 0.888 -10.778 9.674 1.00 98.50 80 ALA A CA 1
ATOM 616 C C . ALA A 1 80 ? 0.847 -10.273 11.125 1.00 98.50 80 ALA A C 1
ATOM 618 O O . ALA A 1 80 ? -0.154 -10.461 11.822 1.00 98.50 80 ALA A O 1
ATOM 619 N N . GLU A 1 81 ? 1.905 -9.610 11.593 1.00 98.50 81 GLU A N 1
ATOM 620 C CA . GLU A 1 81 ? 1.931 -8.985 12.916 1.00 98.50 81 GLU A CA 1
ATOM 621 C C . GLU A 1 81 ? 0.923 -7.835 13.023 1.00 98.50 81 GLU A C 1
ATOM 623 O O . GLU A 1 81 ? 0.224 -7.722 14.037 1.00 98.50 81 GLU A O 1
ATOM 628 N N . HIS A 1 82 ? 0.807 -7.014 11.978 1.00 98.31 82 HIS A N 1
ATOM 629 C CA . HIS A 1 82 ? -0.160 -5.924 11.893 1.00 98.31 82 HIS A CA 1
ATOM 630 C C . HIS A 1 82 ? -1.583 -6.463 11.975 1.00 98.31 82 HIS A C 1
ATOM 632 O O . HIS A 1 82 ? -2.343 -6.061 12.862 1.00 98.31 82 HIS A O 1
ATOM 638 N N . PHE A 1 83 ? -1.916 -7.446 11.138 1.00 98.38 83 PHE A N 1
ATOM 639 C CA . PHE A 1 83 ? -3.207 -8.122 11.145 1.00 98.38 83 PHE A CA 1
ATOM 640 C C . PHE A 1 83 ? -3.547 -8.683 12.530 1.00 98.38 83 PHE A C 1
ATOM 642 O O . PHE A 1 83 ? -4.626 -8.427 13.076 1.00 98.38 83 PHE A O 1
ATOM 649 N N . LEU A 1 84 ? -2.617 -9.413 13.148 1.00 98.31 84 LEU A N 1
ATOM 650 C CA . LEU A 1 84 ? -2.820 -9.989 14.477 1.00 98.31 84 LEU A CA 1
ATOM 651 C C . LEU A 1 84 ? -3.021 -8.912 15.550 1.00 98.31 84 LEU A C 1
ATOM 653 O O . LEU A 1 84 ? -3.847 -9.086 16.448 1.00 98.31 84 LEU A O 1
ATOM 657 N N . SER A 1 85 ? -2.317 -7.782 15.457 1.00 98.00 85 SER A N 1
ATOM 658 C CA . SER A 1 85 ? -2.490 -6.668 16.393 1.00 98.00 85 SER A CA 1
ATOM 659 C C . SER A 1 85 ? -3.883 -6.036 16.282 1.00 98.00 85 SER A C 1
ATOM 661 O O . SER A 1 85 ? -4.539 -5.795 17.301 1.00 98.00 85 SER A O 1
ATOM 663 N N . TRP A 1 86 ? -4.395 -5.857 15.061 1.00 98.00 86 TRP A N 1
ATOM 664 C CA . TRP A 1 86 ? -5.715 -5.276 14.834 1.00 98.00 86 TRP A CA 1
ATOM 665 C C . TRP A 1 86 ? -6.857 -6.221 15.177 1.00 98.00 86 TRP A C 1
ATOM 667 O O . TRP A 1 86 ? -7.844 -5.795 15.780 1.00 98.00 86 TRP A O 1
ATOM 677 N N . THR A 1 87 ? -6.731 -7.505 14.845 1.00 97.94 87 THR A N 1
ATOM 678 C CA . THR A 1 87 ? -7.737 -8.507 15.219 1.00 97.94 87 THR A CA 1
ATOM 679 C C . THR A 1 87 ? -7.820 -8.668 16.732 1.00 97.94 87 THR A C 1
ATOM 681 O O . THR A 1 87 ? -8.922 -8.614 17.280 1.00 97.94 87 THR A O 1
ATOM 684 N N . ARG A 1 88 ? -6.677 -8.708 17.432 1.00 97.25 88 ARG A N 1
ATOM 685 C CA . ARG A 1 88 ? -6.641 -8.656 18.900 1.00 97.25 88 ARG A CA 1
ATOM 686 C C . ARG A 1 88 ? -7.317 -7.396 19.431 1.00 97.25 88 ARG A C 1
ATOM 688 O O . ARG A 1 88 ? -8.144 -7.475 20.336 1.00 97.25 88 ARG A O 1
ATOM 695 N N . ARG A 1 89 ? -7.026 -6.229 18.845 1.00 96.06 89 ARG A N 1
ATOM 696 C CA . ARG A 1 89 ? -7.637 -4.960 19.263 1.00 96.06 89 ARG A CA 1
ATOM 697 C C . ARG A 1 89 ? -9.159 -4.958 19.096 1.00 96.06 89 ARG A C 1
ATOM 699 O O . ARG A 1 89 ? -9.848 -4.399 19.957 1.00 96.06 89 ARG A O 1
ATOM 706 N N . LEU A 1 90 ? -9.680 -5.544 18.016 1.00 96.00 90 LEU A N 1
ATOM 707 C CA . LEU A 1 90 ? -11.120 -5.703 17.778 1.00 96.00 90 LEU A CA 1
ATOM 708 C C . LEU A 1 90 ? -11.765 -6.613 18.826 1.00 96.00 90 LEU A C 1
ATOM 710 O O . LEU A 1 90 ? -12.795 -6.252 19.404 1.00 96.00 90 LEU A O 1
ATOM 714 N N . GLU A 1 91 ? -11.147 -7.757 19.105 1.00 95.31 91 GLU A N 1
ATOM 715 C CA . GLU A 1 91 ? -11.702 -8.740 20.032 1.00 95.31 91 GLU A CA 1
ATOM 716 C C . GLU A 1 91 ? -11.640 -8.249 21.478 1.00 95.31 91 GLU A C 1
ATOM 718 O O . GLU A 1 91 ? -12.675 -8.150 22.136 1.00 95.31 91 GLU A O 1
ATOM 723 N N . GLU A 1 92 ? -10.459 -7.870 21.960 1.00 93.94 92 GLU A N 1
ATOM 724 C CA . GLU A 1 92 ? -10.243 -7.532 23.369 1.00 93.94 92 GLU A CA 1
ATOM 725 C C . GLU A 1 92 ? -10.887 -6.202 23.754 1.00 93.94 92 GLU A C 1
ATOM 727 O O . GLU A 1 92 ? -11.488 -6.081 24.821 1.00 93.94 92 GLU A O 1
ATOM 732 N N . GLY A 1 93 ? -10.782 -5.185 22.896 1.00 92.00 93 GLY A N 1
ATOM 733 C CA . GLY A 1 93 ? -11.254 -3.851 23.260 1.00 92.00 93 GLY A CA 1
ATOM 734 C C . GLY A 1 93 ? -12.624 -3.474 22.700 1.00 92.00 93 GLY A C 1
ATOM 735 O O . GLY A 1 93 ? -13.136 -2.415 23.066 1.00 92.00 93 GLY A O 1
ATOM 736 N N . TYR A 1 94 ? -13.229 -4.296 21.834 1.00 92.62 94 TYR A N 1
ATOM 737 C CA . TYR A 1 94 ? -14.590 -4.060 21.331 1.00 92.62 94 TYR A CA 1
ATOM 738 C C . TYR A 1 94 ? -15.514 -5.280 21.365 1.00 92.62 94 TYR A C 1
ATOM 740 O O . TYR A 1 94 ? -16.714 -5.110 21.146 1.00 92.62 94 TYR A O 1
ATOM 748 N N . GLY A 1 95 ? -15.012 -6.485 21.652 1.00 93.31 95 GLY A N 1
ATOM 749 C CA . GLY A 1 95 ? -15.816 -7.709 21.614 1.00 93.31 95 GLY A CA 1
ATOM 750 C C . GLY A 1 95 ? -16.292 -8.064 20.203 1.00 93.31 95 GLY A C 1
ATOM 751 O O . GLY A 1 95 ? -17.332 -8.701 20.045 1.00 93.31 95 GLY A O 1
ATOM 752 N N . ILE A 1 96 ? -15.573 -7.605 19.176 1.00 91.88 96 ILE A N 1
ATOM 753 C CA . ILE A 1 96 ? -15.908 -7.804 17.765 1.00 91.88 96 ILE A CA 1
ATOM 754 C C . ILE A 1 96 ? -14.842 -8.696 17.146 1.00 91.88 96 ILE A C 1
ATOM 756 O O . ILE A 1 96 ? -13.657 -8.415 17.263 1.00 91.88 96 ILE A O 1
ATOM 760 N N . ARG A 1 97 ? -15.253 -9.762 16.459 1.00 94.12 97 ARG A N 1
ATOM 761 C CA . ARG A 1 97 ? -14.312 -10.608 15.715 1.00 94.12 97 ARG A CA 1
ATOM 762 C C . ARG A 1 97 ? -14.025 -10.012 14.339 1.00 94.12 97 ARG A C 1
ATOM 764 O O . ARG A 1 97 ? -14.849 -9.288 13.773 1.00 94.12 97 ARG A O 1
ATOM 771 N N . TYR A 1 98 ? -12.874 -10.333 13.768 1.00 95.31 98 TYR A N 1
ATOM 772 C CA . TYR A 1 98 ? -12.618 -10.067 12.353 1.00 95.31 98 TYR A CA 1
ATOM 773 C C . TYR A 1 98 ? -13.589 -10.855 11.448 1.00 95.31 98 TYR A C 1
ATOM 775 O O . TYR A 1 98 ? -14.158 -11.862 11.859 1.00 95.31 98 TYR A O 1
ATOM 783 N N . GLY A 1 99 ? -13.845 -10.351 10.237 1.00 92.94 99 GLY A N 1
ATOM 784 C CA . GLY A 1 99 ? -14.824 -10.922 9.295 1.00 92.94 99 GLY A CA 1
ATOM 785 C C . GLY A 1 99 ? -16.304 -10.658 9.619 1.00 92.94 99 GLY A C 1
ATOM 786 O O . GLY A 1 99 ? -17.181 -11.107 8.890 1.00 92.94 99 GLY A O 1
ATOM 787 N N . THR A 1 100 ? -16.603 -9.922 10.693 1.00 91.94 100 THR A N 1
ATOM 788 C CA . THR A 1 100 ? -17.985 -9.685 11.149 1.00 91.94 100 THR A CA 1
ATOM 789 C C . THR A 1 100 ? -18.660 -8.452 10.562 1.00 91.94 100 THR A C 1
ATOM 791 O O . THR A 1 100 ? -19.887 -8.353 10.578 1.00 91.94 100 THR A O 1
ATOM 794 N N . LEU A 1 101 ? -17.870 -7.514 10.043 1.00 92.12 101 LEU A N 1
ATOM 795 C CA . LEU A 1 101 ? -18.339 -6.296 9.396 1.00 92.12 101 LEU A CA 1
ATOM 796 C C . LEU A 1 101 ? -18.076 -6.368 7.885 1.00 92.12 101 LEU A C 1
ATOM 798 O O . LEU A 1 101 ? -17.135 -7.046 7.466 1.00 92.12 101 LEU A O 1
ATOM 802 N N . PRO A 1 102 ? -18.900 -5.694 7.064 1.00 90.12 102 PRO A N 1
ATOM 803 C CA . PRO A 1 102 ? -18.684 -5.634 5.626 1.00 90.12 102 PRO A CA 1
ATOM 804 C C . PRO A 1 102 ? -17.412 -4.851 5.295 1.00 90.12 102 PRO A C 1
ATOM 806 O O . PRO A 1 102 ? -17.064 -3.883 5.973 1.00 90.12 102 PRO A O 1
ATOM 809 N N . VAL A 1 103 ? -16.765 -5.254 4.210 1.00 88.00 103 VAL A N 1
ATOM 810 C CA . VAL A 1 103 ? -15.493 -4.719 3.714 1.00 88.00 103 VAL A CA 1
ATOM 811 C C . VAL A 1 103 ? -15.577 -4.497 2.209 1.00 88.00 103 VAL A C 1
ATOM 813 O O . VAL A 1 103 ? -16.521 -4.950 1.564 1.00 88.00 103 VAL A O 1
ATOM 816 N N . HIS A 1 104 ? -14.626 -3.741 1.663 1.00 84.31 104 HIS A N 1
ATOM 817 C CA . HIS A 1 104 ? -14.536 -3.469 0.232 1.00 84.31 104 HIS A CA 1
ATOM 818 C C . HIS A 1 104 ? -13.418 -4.286 -0.428 1.00 84.31 104 HIS A C 1
ATOM 820 O O . HIS A 1 104 ? -12.350 -4.470 0.154 1.00 84.31 104 HIS A O 1
ATOM 826 N N . ASP A 1 105 ? -13.606 -4.633 -1.698 1.00 85.69 105 ASP A N 1
ATOM 827 C CA . ASP A 1 105 ? -12.681 -5.483 -2.461 1.00 85.69 105 ASP A CA 1
ATOM 828 C C . ASP A 1 105 ? -11.625 -4.682 -3.252 1.00 85.69 105 ASP A C 1
ATOM 830 O O . ASP A 1 105 ? -11.060 -5.159 -4.232 1.00 85.69 105 ASP A O 1
ATOM 834 N N . ALA A 1 106 ? -11.327 -3.441 -2.850 1.00 86.81 106 ALA A N 1
ATOM 835 C CA . ALA A 1 106 ? -10.460 -2.540 -3.621 1.00 86.81 106 ALA A CA 1
ATOM 836 C C . ALA A 1 106 ? -9.043 -3.100 -3.881 1.00 86.81 106 ALA A C 1
ATOM 838 O O . ALA A 1 106 ? -8.464 -2.849 -4.941 1.00 86.81 106 ALA A O 1
ATOM 839 N N . LEU A 1 107 ? -8.479 -3.852 -2.927 1.00 91.44 107 LEU A N 1
ATOM 840 C CA . LEU A 1 107 ? -7.189 -4.532 -3.090 1.00 91.44 107 LEU A CA 1
ATOM 841 C C . LEU A 1 107 ? -7.292 -5.713 -4.065 1.00 91.44 107 LEU A C 1
ATOM 843 O O . LEU A 1 107 ? -6.422 -5.871 -4.920 1.00 91.44 107 LEU A O 1
ATOM 847 N N . TRP A 1 108 ? -8.389 -6.471 -4.016 1.00 90.62 108 TRP A N 1
ATOM 848 C CA . TRP A 1 108 ? -8.661 -7.556 -4.959 1.00 90.62 108 TRP A CA 1
ATOM 849 C C . TRP A 1 108 ? -8.820 -7.058 -6.391 1.00 90.62 108 TRP A C 1
ATOM 851 O O . TRP A 1 108 ? -8.236 -7.624 -7.310 1.00 90.62 108 TRP A O 1
ATOM 861 N N . GLU A 1 109 ? -9.555 -5.963 -6.593 1.00 94.44 109 GLU A N 1
ATOM 862 C CA . GLU A 1 109 ? -9.703 -5.339 -7.911 1.00 94.44 109 GLU A CA 1
ATOM 863 C C . GLU A 1 109 ? -8.340 -4.946 -8.498 1.00 94.44 109 GLU A C 1
ATOM 865 O O . GLU A 1 109 ? -8.079 -5.163 -9.682 1.00 94.44 109 GLU A O 1
ATOM 870 N N . CYS A 1 110 ? -7.444 -4.407 -7.663 1.00 96.62 110 CYS A N 1
ATOM 871 C CA . CYS A 1 110 ? -6.077 -4.081 -8.065 1.00 96.62 110 CYS A CA 1
ATOM 872 C C . CYS A 1 110 ? -5.260 -5.338 -8.384 1.00 96.62 110 CYS A C 1
ATOM 874 O O . CYS A 1 110 ? -4.513 -5.357 -9.365 1.00 96.62 110 CYS A O 1
ATOM 876 N N . ALA A 1 111 ? -5.411 -6.394 -7.586 1.00 96.31 111 ALA A N 1
ATOM 877 C CA . ALA A 1 111 ? -4.736 -7.666 -7.794 1.00 96.31 111 ALA A CA 1
ATOM 878 C C . ALA A 1 111 ? -5.151 -8.314 -9.122 1.00 96.31 111 ALA A C 1
ATOM 880 O O . ALA A 1 111 ? -4.301 -8.671 -9.939 1.00 96.31 111 ALA A O 1
ATOM 881 N N . GLU A 1 112 ? -6.454 -8.387 -9.380 1.00 97.19 112 GLU A N 1
ATOM 882 C CA . GLU A 1 112 ? -7.022 -8.959 -10.598 1.00 97.19 112 GLU A CA 1
ATOM 883 C C . GLU A 1 112 ? -6.623 -8.148 -11.840 1.00 97.19 112 GLU A C 1
ATOM 885 O O . GLU A 1 112 ? -6.197 -8.721 -12.843 1.00 97.19 112 GLU A O 1
ATOM 890 N N . ALA A 1 113 ? -6.665 -6.811 -11.764 1.00 98.00 113 ALA A N 1
ATOM 891 C CA . ALA A 1 113 ? -6.278 -5.919 -12.864 1.00 98.00 113 ALA A CA 1
ATOM 892 C C . ALA A 1 113 ? -4.777 -5.957 -13.216 1.00 98.00 113 ALA A C 1
ATOM 894 O O . ALA A 1 113 ? -4.368 -5.416 -14.251 1.00 98.00 113 ALA A O 1
ATOM 895 N N . SER A 1 114 ? -3.955 -6.567 -12.360 1.00 98.25 114 SER A N 1
ATOM 896 C CA . SER A 1 114 ? -2.498 -6.646 -12.501 1.00 98.25 114 SER A CA 1
ATOM 897 C C . SER A 1 114 ? -1.943 -8.073 -12.493 1.00 98.25 114 SER A C 1
ATOM 899 O O . SER A 1 114 ? -0.729 -8.260 -12.467 1.00 98.25 114 SER A O 1
ATOM 901 N N . LYS A 1 115 ? -2.805 -9.095 -12.503 1.00 97.31 115 LYS A N 1
ATOM 902 C CA . LYS A 1 115 ? -2.413 -10.508 -12.346 1.00 97.31 115 LYS A CA 1
ATOM 903 C C . LYS A 1 115 ? -1.494 -11.053 -13.446 1.00 97.31 115 LYS A C 1
ATOM 905 O O . LYS A 1 115 ? -0.971 -12.153 -13.301 1.00 97.31 115 LYS A O 1
ATOM 910 N N . ASP A 1 116 ? -1.377 -10.341 -14.559 1.00 97.12 116 ASP A N 1
ATOM 911 C CA . ASP A 1 116 ? -0.673 -10.736 -15.777 1.00 97.12 116 ASP A CA 1
ATOM 912 C C . ASP A 1 116 ? 0.696 -10.058 -15.948 1.00 97.12 116 ASP A C 1
ATOM 914 O O . ASP A 1 116 ? 1.442 -10.446 -16.841 1.00 97.12 116 ASP A O 1
ATOM 918 N N . ASP A 1 117 ? 1.046 -9.068 -15.120 1.00 97.81 117 ASP A N 1
ATOM 919 C CA . ASP A 1 117 ? 2.317 -8.345 -15.236 1.00 97.81 117 ASP A CA 1
ATOM 920 C C . ASP A 1 117 ? 2.829 -7.874 -13.871 1.00 97.81 117 ASP A C 1
ATOM 922 O O . ASP A 1 117 ? 2.198 -7.056 -13.198 1.00 97.81 117 ASP A O 1
ATOM 926 N N . VAL A 1 118 ? 4.029 -8.321 -13.488 1.00 97.06 118 VAL A N 1
ATOM 927 C CA . VAL A 1 118 ? 4.645 -7.947 -12.208 1.00 97.06 118 VAL A CA 1
ATOM 928 C C . VAL A 1 118 ? 4.841 -6.435 -12.048 1.00 97.06 118 VAL A C 1
ATOM 930 O O . VAL A 1 118 ? 4.678 -5.906 -10.952 1.00 97.06 118 VAL A O 1
ATOM 933 N N . MET A 1 119 ? 5.146 -5.697 -13.122 1.00 98.12 119 MET A N 1
ATOM 934 C CA . MET A 1 119 ? 5.292 -4.242 -13.015 1.00 98.12 119 MET A CA 1
ATOM 935 C C . MET A 1 119 ? 3.935 -3.570 -12.787 1.00 98.12 119 MET A C 1
ATOM 937 O O . MET A 1 119 ? 3.851 -2.604 -12.025 1.00 98.12 119 MET A O 1
ATOM 941 N N . ALA A 1 120 ? 2.863 -4.097 -13.387 1.00 98.50 120 ALA A N 1
ATOM 942 C CA . ALA A 1 120 ? 1.508 -3.658 -13.070 1.00 98.50 120 ALA A CA 1
ATOM 943 C C . ALA A 1 120 ? 1.157 -3.992 -11.612 1.00 98.50 120 ALA A C 1
ATOM 945 O O . ALA A 1 120 ? 0.551 -3.163 -10.934 1.00 98.50 120 ALA A O 1
ATOM 946 N N . ARG A 1 121 ? 1.582 -5.161 -11.108 1.00 98.19 121 ARG A N 1
ATOM 947 C CA . ARG A 1 121 ? 1.341 -5.581 -9.721 1.00 98.19 121 ARG A CA 1
ATOM 948 C C . ARG A 1 121 ? 2.011 -4.645 -8.721 1.00 98.19 121 ARG A C 1
ATOM 950 O O . ARG A 1 121 ? 1.320 -4.095 -7.867 1.00 98.19 121 ARG A O 1
ATOM 957 N N . PHE A 1 122 ? 3.309 -4.392 -8.878 1.00 98.06 122 PHE A N 1
ATOM 958 C CA . PHE A 1 122 ? 4.030 -3.415 -8.059 1.00 98.06 122 PHE A CA 1
ATOM 959 C C . PHE A 1 122 ? 3.396 -2.024 -8.134 1.00 98.06 122 PHE A C 1
ATOM 961 O O . PHE A 1 122 ? 3.255 -1.358 -7.112 1.00 98.06 122 PHE A O 1
ATOM 968 N N . SER A 1 123 ? 2.968 -1.597 -9.328 1.00 98.56 123 SER A N 1
ATOM 969 C CA . SER A 1 123 ? 2.314 -0.297 -9.499 1.00 98.56 123 SER A CA 1
ATOM 970 C C . SER A 1 123 ? 1.031 -0.199 -8.680 1.00 98.56 123 SER A C 1
ATOM 972 O O . SER A 1 123 ? 0.833 0.772 -7.959 1.00 98.56 123 SER A O 1
ATOM 974 N N . LEU A 1 124 ? 0.138 -1.183 -8.786 1.00 98.38 124 LEU A N 1
ATOM 975 C CA . LEU A 1 124 ? -1.173 -1.071 -8.155 1.00 98.38 124 LEU A CA 1
ATOM 976 C C . LEU A 1 124 ? -1.173 -1.406 -6.667 1.00 98.38 124 LEU A C 1
ATOM 978 O O . LEU A 1 124 ? -1.988 -0.835 -5.954 1.00 98.38 124 LEU A O 1
ATOM 982 N N . ILE A 1 125 ? -0.307 -2.304 -6.199 1.00 97.44 125 ILE A N 1
ATOM 983 C CA . ILE A 1 125 ? -0.269 -2.710 -4.790 1.00 97.44 125 ILE A CA 1
ATOM 984 C C . ILE A 1 125 ? 0.767 -1.870 -4.044 1.00 97.44 125 ILE A C 1
ATOM 986 O O . ILE A 1 125 ? 0.394 -0.918 -3.362 1.00 97.44 125 ILE A O 1
ATOM 990 N N . ASN A 1 126 ? 2.057 -2.123 -4.273 1.00 96.62 126 ASN A N 1
ATOM 991 C CA . ASN A 1 126 ? 3.133 -1.537 -3.470 1.00 96.62 126 ASN A CA 1
ATOM 992 C C . ASN A 1 126 ? 3.302 -0.020 -3.650 1.00 96.62 126 ASN A C 1
ATOM 994 O O . ASN A 1 126 ? 3.599 0.694 -2.700 1.00 96.62 126 ASN A O 1
ATOM 998 N N . LEU A 1 127 ? 3.122 0.498 -4.867 1.00 98.06 127 LEU A N 1
ATOM 999 C CA . LEU A 1 127 ? 3.362 1.917 -5.154 1.00 98.06 127 LEU A CA 1
ATOM 1000 C C . LEU A 1 127 ? 2.115 2.790 -5.019 1.00 98.06 127 LEU A C 1
ATOM 1002 O O . LEU A 1 127 ? 2.229 4.004 -4.855 1.00 98.06 127 LEU A O 1
ATOM 1006 N N . LEU A 1 128 ? 0.922 2.201 -5.108 1.00 97.06 128 LEU A N 1
ATOM 1007 C CA . LEU A 1 128 ? -0.334 2.944 -5.052 1.00 97.06 128 LEU A CA 1
ATOM 1008 C C . LEU A 1 128 ? -1.095 2.724 -3.744 1.00 97.06 128 LEU A C 1
ATOM 1010 O O . LEU A 1 128 ? -1.527 3.708 -3.145 1.00 97.06 128 LEU A O 1
ATOM 1014 N N . GLN A 1 129 ? -1.304 1.476 -3.322 1.00 95.38 129 GLN A N 1
ATOM 1015 C CA . GLN A 1 129 ? -2.133 1.177 -2.151 1.00 95.38 129 GLN A CA 1
ATOM 1016 C C . GLN A 1 129 ? -1.335 1.320 -0.853 1.00 95.38 129 GLN A C 1
ATOM 1018 O O . GLN A 1 129 ? -1.802 2.038 0.027 1.00 95.38 129 GLN A O 1
ATOM 1023 N N . GLU A 1 130 ? -0.096 0.826 -0.783 1.00 94.81 130 GLU A N 1
ATOM 1024 C CA . GLU A 1 130 ? 0.752 1.060 0.408 1.00 94.81 130 GLU A CA 1
ATOM 1025 C C . GLU A 1 130 ? 1.067 2.549 0.576 1.00 94.81 130 GLU A C 1
ATOM 1027 O O . GLU A 1 130 ? 0.922 3.143 1.645 1.00 94.81 130 GLU A O 1
ATOM 1032 N N . ALA A 1 131 ? 1.364 3.235 -0.533 1.00 95.88 131 ALA A N 1
ATOM 1033 C CA . ALA A 1 131 ? 1.570 4.679 -0.502 1.00 95.88 131 ALA A CA 1
ATOM 1034 C C . ALA A 1 131 ? 0.301 5.451 -0.092 1.00 95.88 131 ALA A C 1
ATOM 1036 O O . ALA A 1 131 ? 0.400 6.602 0.334 1.00 95.88 131 ALA A O 1
ATOM 1037 N N . ARG A 1 132 ? -0.898 4.876 -0.249 1.00 94.75 132 ARG A N 1
ATOM 1038 C CA . ARG A 1 132 ? -2.150 5.442 0.277 1.00 94.75 132 ARG A CA 1
ATOM 1039 C C . ARG A 1 132 ? -2.300 5.167 1.776 1.00 94.75 132 ARG A C 1
ATOM 1041 O O . ARG A 1 132 ? -2.851 6.018 2.477 1.00 94.75 132 ARG A O 1
ATOM 1048 N N . GLY A 1 133 ? -1.774 4.049 2.277 1.00 92.94 133 GLY A N 1
ATOM 1049 C CA . GLY A 1 133 ? -1.590 3.805 3.709 1.00 92.94 133 GLY A CA 1
ATOM 1050 C C . GLY A 1 133 ? -0.874 4.985 4.371 1.00 92.94 133 GLY A C 1
ATOM 1051 O O . GLY A 1 133 ? -1.445 5.643 5.243 1.00 92.94 133 GLY A O 1
ATOM 1052 N N . LEU A 1 134 ? 0.283 5.385 3.827 1.00 94.56 134 LEU A N 1
ATOM 1053 C CA . LEU A 1 134 ? 1.063 6.541 4.306 1.00 94.56 134 LEU A CA 1
ATOM 1054 C C . LEU A 1 134 ? 0.264 7.855 4.389 1.00 94.56 134 LEU A C 1
ATOM 1056 O O . LEU A 1 134 ? 0.464 8.654 5.311 1.00 94.56 134 LEU A O 1
ATOM 1060 N N . ASP A 1 135 ? -0.641 8.094 3.436 1.00 94.62 135 ASP A N 1
ATOM 1061 C CA . ASP A 1 135 ? -1.465 9.308 3.387 1.00 94.62 135 ASP A CA 1
ATOM 1062 C C . ASP A 1 135 ? -2.546 9.329 4.473 1.00 94.62 135 ASP A C 1
ATOM 1064 O O . ASP A 1 135 ? -2.933 10.389 4.973 1.00 94.62 135 ASP A O 1
ATOM 1068 N N . THR A 1 136 ? -3.062 8.152 4.830 1.00 93.06 136 THR A N 1
ATOM 1069 C CA . THR A 1 136 ? -4.228 8.018 5.709 1.00 93.06 136 THR A CA 1
ATOM 1070 C C . THR A 1 136 ? -3.863 7.751 7.166 1.00 93.06 136 THR A C 1
ATOM 1072 O O . THR A 1 136 ? -4.693 8.022 8.043 1.00 93.06 136 THR A O 1
ATOM 1075 N N . SER A 1 137 ? -2.636 7.302 7.451 1.00 91.62 137 SER A N 1
ATOM 1076 C CA . SER A 1 137 ? -2.173 6.965 8.803 1.00 91.62 137 SER A CA 1
ATOM 1077 C C . SER A 1 137 ? -2.313 8.123 9.791 1.00 91.62 137 SER A C 1
ATOM 1079 O O . SER A 1 137 ? -2.928 7.954 10.842 1.00 91.62 137 SER A O 1
ATOM 1081 N N . GLU A 1 138 ? -1.854 9.334 9.457 1.00 90.88 138 GLU A N 1
ATOM 1082 C CA . GLU A 1 138 ? -1.928 10.471 10.392 1.00 90.88 138 GLU A CA 1
ATOM 1083 C C . GLU A 1 138 ? -3.376 10.931 10.629 1.00 90.88 138 GLU A C 1
ATOM 1085 O O . GLU A 1 138 ? -3.799 11.187 11.757 1.00 90.88 138 GLU A O 1
ATOM 1090 N N . ILE A 1 139 ? -4.193 10.976 9.573 1.00 92.25 139 ILE A N 1
ATOM 1091 C CA . ILE A 1 139 ? -5.611 11.353 9.685 1.00 92.25 139 ILE A CA 1
ATOM 1092 C C . ILE A 1 139 ? -6.356 10.346 10.571 1.00 92.25 139 ILE A C 1
ATOM 1094 O O . ILE A 1 139 ? -7.157 10.729 11.435 1.00 92.25 139 ILE A O 1
ATOM 1098 N N . THR A 1 140 ? -6.074 9.059 10.377 1.00 94.12 140 THR A N 1
ATOM 1099 C CA . THR A 1 140 ? -6.654 7.967 11.159 1.00 94.12 140 THR A CA 1
ATOM 1100 C C . THR A 1 140 ? -6.186 8.026 12.608 1.00 94.12 140 THR A C 1
ATOM 1102 O O . THR A 1 140 ? -7.023 7.935 13.508 1.00 94.12 140 THR A O 1
ATOM 1105 N N . LEU A 1 141 ? -4.899 8.283 12.845 1.00 95.06 141 LEU A N 1
ATOM 1106 C CA . LEU A 1 141 ? -4.320 8.464 14.173 1.00 95.06 141 LEU A CA 1
ATOM 1107 C C . LEU A 1 141 ? -5.043 9.564 14.951 1.00 95.06 141 LEU A C 1
ATOM 1109 O O . LEU A 1 141 ? -5.546 9.333 16.053 1.00 95.06 141 LEU A O 1
ATOM 1113 N N . GLN A 1 142 ? -5.173 10.750 14.356 1.00 94.12 142 GLN A N 1
ATOM 1114 C CA . GLN A 1 142 ? -5.857 11.875 14.992 1.00 94.12 142 GLN A CA 1
ATOM 1115 C C . GLN A 1 142 ? -7.334 11.575 15.259 1.00 94.12 142 GLN A C 1
ATOM 1117 O O . GLN A 1 142 ? -7.902 12.016 16.261 1.00 94.12 142 GLN A O 1
ATOM 1122 N N . ARG A 1 143 ? -7.984 10.801 14.382 1.00 93.62 143 ARG A N 1
ATOM 1123 C CA . ARG A 1 143 ? -9.365 10.362 14.597 1.00 93.62 143 ARG A CA 1
ATOM 1124 C C . ARG A 1 143 ? -9.484 9.397 15.781 1.00 93.62 143 ARG A C 1
ATOM 1126 O O . ARG A 1 143 ? -10.427 9.551 16.555 1.00 93.62 143 ARG A O 1
ATOM 1133 N N . LEU A 1 144 ? -8.552 8.457 15.942 1.00 94.69 144 LEU A N 1
ATOM 1134 C CA . LEU A 1 144 ? -8.514 7.524 17.076 1.00 94.69 144 LEU A CA 1
ATOM 1135 C C . LEU A 1 144 ? -8.297 8.267 18.402 1.00 94.69 144 LEU A C 1
ATOM 1137 O O . LEU A 1 144 ? -9.051 8.066 19.354 1.00 94.69 144 LEU A O 1
ATOM 1141 N N . LEU A 1 145 ? -7.354 9.214 18.439 1.00 94.25 145 LEU A N 1
ATOM 1142 C CA . LEU A 1 145 ? -7.096 10.039 19.625 1.00 94.25 145 LEU A CA 1
ATOM 1143 C C . LEU A 1 145 ? -8.317 10.877 20.025 1.00 94.25 145 LEU A C 1
ATOM 1145 O O . LEU A 1 145 ? -8.721 10.865 21.186 1.00 94.25 145 LEU A O 1
ATOM 1149 N N . ARG A 1 146 ? -8.970 11.544 19.062 1.00 93.69 146 ARG A N 1
ATOM 1150 C CA . ARG A 1 146 ? -10.215 12.297 19.316 1.00 93.69 146 ARG A CA 1
ATOM 1151 C C . ARG A 1 146 ? -11.374 11.414 19.778 1.00 93.69 146 ARG A C 1
ATOM 1153 O O . ARG A 1 146 ? -12.298 11.912 20.417 1.00 93.69 146 ARG A O 1
ATOM 1160 N N . ALA A 1 147 ? -11.351 10.128 19.439 1.00 91.19 147 ALA A N 1
ATOM 1161 C CA . ALA A 1 147 ? -12.327 9.155 19.909 1.00 91.19 147 ALA A CA 1
ATOM 1162 C C . ALA A 1 147 ? -11.999 8.586 21.303 1.00 91.19 147 ALA A C 1
ATOM 1164 O O . ALA A 1 147 ? -12.786 7.792 21.818 1.00 91.19 147 ALA A O 1
ATOM 1165 N N . GLY A 1 148 ? -10.882 8.999 21.915 1.00 92.38 148 GLY A N 1
ATOM 1166 C CA . GLY A 1 148 ? -10.438 8.502 23.215 1.00 92.38 148 GLY A CA 1
ATOM 1167 C C . GLY A 1 148 ? -9.894 7.076 23.156 1.00 92.38 148 GLY A C 1
ATOM 1168 O O . GLY A 1 148 ? -10.051 6.334 24.120 1.00 92.38 148 GLY A O 1
ATOM 1169 N N . ASP A 1 149 ? -9.292 6.681 22.031 1.00 94.56 149 ASP A N 1
ATOM 1170 C CA . ASP A 1 149 ? -8.740 5.341 21.819 1.00 94.56 149 ASP A CA 1
ATOM 1171 C C . ASP A 1 149 ? -7.207 5.367 21.650 1.00 94.56 149 ASP A C 1
ATOM 1173 O O . ASP A 1 149 ? -6.689 5.233 20.535 1.00 94.56 149 ASP A O 1
ATOM 1177 N N . PRO A 1 150 ? -6.456 5.577 22.747 1.00 94.75 150 PRO A N 1
ATOM 1178 C CA . PRO A 1 150 ? -5.000 5.663 22.696 1.00 94.75 150 PRO A CA 1
ATOM 1179 C C . PRO A 1 150 ? -4.335 4.330 22.326 1.00 94.75 150 PRO A C 1
ATOM 1181 O O . PRO A 1 150 ? -3.270 4.345 21.718 1.00 94.75 150 PRO A O 1
ATOM 1184 N N . VAL A 1 151 ? -4.969 3.192 22.627 1.00 95.69 151 VAL A N 1
ATOM 1185 C CA . VAL A 1 151 ? -4.417 1.854 22.351 1.00 95.69 151 VAL A CA 1
ATOM 1186 C C . VAL A 1 151 ? -4.375 1.584 20.846 1.00 95.69 151 VAL A C 1
ATOM 1188 O O . VAL A 1 151 ? -3.345 1.179 20.309 1.00 95.69 151 VAL A O 1
ATOM 1191 N N . SER A 1 152 ? -5.469 1.866 20.130 1.00 96.81 152 SER A N 1
ATOM 1192 C CA . SER A 1 152 ? -5.464 1.749 18.664 1.00 96.81 152 SER A CA 1
ATOM 1193 C C . SER A 1 152 ? -4.558 2.794 18.016 1.00 96.81 152 SER A C 1
ATOM 1195 O O . SER A 1 152 ? -3.945 2.522 16.990 1.00 96.81 152 SER A O 1
ATOM 1197 N N . ALA A 1 153 ? -4.460 3.993 18.600 1.00 96.81 153 ALA A N 1
ATOM 1198 C CA . ALA A 1 153 ? -3.554 5.032 18.116 1.00 96.81 153 ALA A CA 1
ATOM 1199 C C . ALA A 1 153 ? -2.079 4.601 18.217 1.00 96.81 153 ALA A C 1
ATOM 1201 O O . ALA A 1 153 ? -1.300 4.845 17.298 1.00 96.81 153 ALA A O 1
ATOM 1202 N N . GLU A 1 154 ? -1.689 3.947 19.310 1.00 96.25 154 GLU A N 1
ATOM 1203 C CA . GLU A 1 154 ? -0.354 3.369 19.471 1.00 96.25 154 GLU A CA 1
ATOM 1204 C C . GLU A 1 154 ? -0.106 2.211 18.499 1.00 96.25 154 GLU A C 1
ATOM 1206 O O . GLU A 1 154 ? 0.938 2.187 17.849 1.00 96.25 154 GLU A O 1
ATOM 1211 N N . THR A 1 155 ? -1.095 1.326 18.331 1.00 96.38 155 THR A N 1
ATOM 1212 C CA . THR A 1 155 ? -1.046 0.229 17.347 1.00 96.38 155 THR A CA 1
ATOM 1213 C C . THR A 1 155 ? -0.782 0.777 15.942 1.00 96.38 155 THR A C 1
ATOM 1215 O O . THR A 1 155 ? 0.188 0.390 15.299 1.00 96.38 155 THR A O 1
ATOM 1218 N N . LEU A 1 156 ? -1.553 1.784 15.512 1.00 96.44 156 LEU A N 1
ATOM 1219 C CA . LEU A 1 156 ? -1.367 2.422 14.208 1.00 96.44 156 LEU A CA 1
ATOM 1220 C C . LEU A 1 156 ? 0.011 3.071 14.057 1.00 96.44 156 LEU A C 1
ATOM 1222 O O . LEU A 1 156 ? 0.616 2.976 12.997 1.00 96.44 156 LEU A O 1
ATOM 1226 N N . ARG A 1 157 ? 0.524 3.737 15.101 1.00 94.31 157 ARG A N 1
ATOM 1227 C CA . ARG A 1 157 ? 1.866 4.344 15.058 1.00 94.31 157 ARG A CA 1
ATOM 1228 C C . ARG A 1 157 ? 2.974 3.313 14.912 1.00 94.31 157 ARG A C 1
ATOM 1230 O O . ARG A 1 157 ? 4.013 3.661 14.360 1.00 94.31 157 ARG A O 1
ATOM 1237 N N . LYS A 1 158 ? 2.804 2.110 15.468 1.00 93.88 158 LYS A N 1
ATOM 1238 C CA . LYS A 1 158 ? 3.773 1.027 15.294 1.00 93.88 158 LYS A CA 1
ATOM 1239 C C . LYS A 1 158 ? 3.782 0.597 13.828 1.00 93.88 158 LYS A C 1
ATOM 1241 O O . LYS A 1 158 ? 4.825 0.722 13.198 1.00 93.88 158 LYS A O 1
ATOM 1246 N N . ASN A 1 159 ? 2.623 0.210 13.297 1.00 94.12 159 ASN A N 1
ATOM 1247 C CA . ASN A 1 159 ? 2.486 -0.282 11.925 1.00 94.12 159 ASN A CA 1
ATOM 1248 C C . ASN A 1 159 ? 2.949 0.764 10.902 1.00 94.12 159 ASN A C 1
ATOM 1250 O O . ASN A 1 159 ? 3.813 0.486 10.081 1.00 94.12 159 ASN A O 1
ATOM 1254 N N . ALA A 1 160 ? 2.508 2.021 11.054 1.00 91.50 160 ALA A N 1
ATOM 1255 C CA . ALA A 1 160 ? 2.835 3.122 10.143 1.00 91.50 160 ALA A CA 1
ATOM 1256 C C . ALA A 1 160 ? 4.343 3.399 9.970 1.00 91.50 160 ALA A C 1
ATOM 1258 O O . ALA A 1 160 ? 4.726 4.059 9.006 1.00 91.50 160 ALA A O 1
ATOM 1259 N N . LYS A 1 161 ? 5.201 2.950 10.897 1.00 90.25 161 LYS A N 1
ATOM 1260 C CA . LYS A 1 161 ? 6.662 3.066 10.751 1.00 90.25 161 LYS A CA 1
ATOM 1261 C C . LYS A 1 161 ? 7.232 2.064 9.749 1.00 90.25 161 LYS A C 1
ATOM 1263 O O . LYS A 1 161 ? 8.268 2.345 9.157 1.00 90.25 161 LYS A O 1
ATOM 1268 N N . GLU A 1 162 ? 6.594 0.909 9.598 1.00 94.69 162 GLU A N 1
ATOM 1269 C CA . GLU A 1 162 ? 7.047 -0.182 8.730 1.00 94.69 162 GLU A CA 1
ATOM 1270 C C . GLU A 1 162 ? 6.598 0.053 7.274 1.00 94.69 162 GLU A C 1
ATOM 1272 O O . GLU A 1 162 ? 7.367 -0.215 6.350 1.00 94.69 162 GLU A O 1
ATOM 1277 N N . GLU A 1 163 ? 5.454 0.719 7.080 1.00 93.75 163 GLU A N 1
ATOM 1278 C CA . GLU A 1 163 ? 4.870 1.087 5.774 1.00 93.75 163 GLU A CA 1
ATOM 1279 C C . GLU A 1 163 ? 5.828 1.829 4.825 1.00 93.75 163 GLU A C 1
ATOM 1281 O O . GLU A 1 163 ? 5.818 1.630 3.607 1.00 93.75 163 GLU A O 1
ATOM 1286 N N . GLU A 1 164 ? 6.690 2.706 5.357 1.00 95.38 164 GLU A N 1
ATOM 1287 C CA . GLU A 1 164 ? 7.676 3.423 4.533 1.00 95.38 164 GLU A CA 1
ATOM 1288 C C . GLU A 1 164 ? 8.657 2.437 3.874 1.00 95.38 164 GLU A C 1
ATOM 1290 O O . GLU A 1 164 ? 9.031 2.602 2.709 1.00 95.38 164 GLU A O 1
ATOM 1295 N N . GLY A 1 165 ? 9.027 1.375 4.596 1.00 97.31 165 GLY A N 1
ATOM 1296 C CA . GLY A 1 165 ? 9.881 0.300 4.099 1.00 97.31 165 GLY A CA 1
ATOM 1297 C C . GLY A 1 165 ? 9.197 -0.579 3.052 1.00 97.31 165 GLY A C 1
ATOM 1298 O O . GLY A 1 165 ? 9.870 -1.102 2.161 1.00 97.31 165 GLY A O 1
ATOM 1299 N N . HIS A 1 166 ? 7.872 -0.720 3.111 1.00 97.94 166 HIS A N 1
ATOM 1300 C CA . HIS A 1 166 ? 7.094 -1.487 2.133 1.00 97.94 166 HIS A CA 1
ATOM 1301 C C . HIS A 1 166 ? 7.041 -0.775 0.786 1.00 97.94 166 HIS A C 1
ATOM 1303 O O . HIS A 1 166 ? 7.341 -1.366 -0.255 1.00 97.94 166 HIS A O 1
ATOM 1309 N N . VAL A 1 167 ? 6.752 0.530 0.807 1.00 98.00 167 VAL A N 1
ATOM 1310 C CA . VAL A 1 167 ? 6.775 1.378 -0.393 1.00 98.00 167 VAL A CA 1
ATOM 1311 C C . VAL A 1 167 ? 8.184 1.425 -0.989 1.00 98.00 167 VAL A C 1
ATOM 1313 O O . VAL A 1 167 ? 8.340 1.264 -2.202 1.00 98.00 167 VAL A O 1
ATOM 1316 N N . ALA A 1 168 ? 9.220 1.562 -0.156 1.00 98.19 168 ALA A N 1
ATOM 1317 C CA . ALA A 1 168 ? 10.610 1.561 -0.611 1.00 98.19 168 ALA A CA 1
ATOM 1318 C C . ALA A 1 168 ? 11.000 0.245 -1.312 1.00 98.19 168 ALA A C 1
ATOM 1320 O O . ALA A 1 168 ? 11.619 0.273 -2.381 1.00 98.19 168 ALA A O 1
ATOM 1321 N N . ALA A 1 169 ? 10.591 -0.907 -0.767 1.00 97.12 169 ALA A N 1
ATOM 1322 C CA . ALA A 1 169 ? 10.778 -2.204 -1.417 1.00 97.12 169 ALA A CA 1
ATOM 1323 C C . ALA A 1 169 ? 10.030 -2.274 -2.760 1.00 97.12 169 ALA A C 1
ATOM 1325 O O . ALA A 1 169 ? 10.594 -2.723 -3.762 1.00 97.12 169 ALA A O 1
ATOM 1326 N N . GLY A 1 170 ? 8.799 -1.755 -2.816 1.00 97.44 170 GLY A N 1
ATOM 1327 C CA . GLY A 1 170 ? 8.034 -1.613 -4.054 1.00 97.44 170 GLY A CA 1
ATOM 1328 C C . GLY A 1 170 ? 8.788 -0.835 -5.135 1.00 97.44 170 GLY A C 1
ATOM 1329 O O . GLY A 1 170 ? 8.879 -1.298 -6.271 1.00 97.44 170 GLY A O 1
ATOM 1330 N N . ILE A 1 171 ? 9.380 0.313 -4.787 1.00 98.38 171 ILE A N 1
ATOM 1331 C CA . ILE A 1 171 ? 10.160 1.140 -5.726 1.00 98.38 171 ILE A CA 1
ATOM 1332 C C . ILE A 1 171 ? 11.398 0.389 -6.206 1.00 98.38 171 ILE A C 1
ATOM 1334 O O . ILE A 1 171 ? 11.631 0.306 -7.416 1.00 98.38 171 ILE A O 1
ATOM 1338 N N . LYS A 1 172 ? 12.168 -0.182 -5.269 1.00 97.06 172 LYS A N 1
ATOM 1339 C CA . LYS A 1 172 ? 13.380 -0.961 -5.558 1.00 97.06 172 LYS A CA 1
ATOM 1340 C C . LYS A 1 172 ? 13.091 -2.033 -6.606 1.00 97.06 172 LYS A C 1
ATOM 1342 O O . LYS A 1 172 ? 13.748 -2.074 -7.646 1.00 97.06 172 LYS A O 1
ATOM 1347 N N . TRP A 1 173 ? 12.089 -2.874 -6.359 1.00 96.88 173 TRP A N 1
ATOM 1348 C CA . TRP A 1 173 ? 11.809 -4.024 -7.215 1.00 96.88 173 TRP A CA 1
ATOM 1349 C C . TRP A 1 173 ? 11.077 -3.659 -8.505 1.00 96.88 173 TRP A C 1
ATOM 1351 O O . TRP A 1 173 ? 11.354 -4.251 -9.549 1.00 96.88 173 TRP A O 1
ATOM 1361 N N . PHE A 1 174 ? 10.240 -2.621 -8.492 1.00 97.81 174 PHE A N 1
ATOM 1362 C CA . PHE A 1 174 ? 9.662 -2.070 -9.715 1.00 97.81 174 PHE A CA 1
ATOM 1363 C C . PHE A 1 174 ? 10.746 -1.561 -10.676 1.00 97.81 174 PHE A C 1
ATOM 1365 O O . PHE A 1 174 ? 10.747 -1.917 -11.859 1.00 97.81 174 PHE A O 1
ATOM 1372 N N . CYS A 1 175 ? 11.693 -0.762 -10.175 1.00 97.12 175 CYS A N 1
ATOM 1373 C CA . CYS A 1 175 ? 12.799 -0.254 -10.984 1.00 97.12 175 CYS A CA 1
ATOM 1374 C C . CYS A 1 175 ? 13.749 -1.374 -11.423 1.00 97.12 175 CYS A C 1
ATOM 1376 O O . CYS A 1 175 ? 14.121 -1.420 -12.595 1.00 97.12 175 CYS A O 1
ATOM 1378 N N . TYR A 1 176 ? 14.045 -2.337 -10.545 1.00 95.75 176 TYR A N 1
ATOM 1379 C CA . TYR A 1 176 ? 14.820 -3.524 -10.907 1.00 95.75 176 TYR A CA 1
ATOM 1380 C C . TYR A 1 176 ? 14.198 -4.278 -12.090 1.00 95.75 176 TYR A C 1
ATOM 1382 O O . TYR A 1 176 ? 14.890 -4.590 -13.059 1.00 95.75 176 TYR A O 1
ATOM 1390 N N . VAL A 1 177 ? 12.886 -4.544 -12.061 1.00 95.62 177 VAL A N 1
ATOM 1391 C CA . VAL A 1 177 ? 12.214 -5.235 -13.171 1.00 95.62 177 VAL A CA 1
ATOM 1392 C C . VAL A 1 177 ? 12.237 -4.390 -14.446 1.00 95.62 177 VAL A C 1
ATOM 1394 O O . VAL A 1 177 ? 12.457 -4.946 -15.525 1.00 95.62 177 VAL A O 1
ATOM 1397 N N . LYS A 1 178 ? 12.056 -3.063 -14.349 1.00 96.50 178 LYS A N 1
ATOM 1398 C CA . LYS A 1 178 ? 12.185 -2.156 -15.503 1.00 96.50 178 LYS A CA 1
ATOM 1399 C C . LYS A 1 178 ? 13.544 -2.333 -16.183 1.00 96.50 178 LYS A C 1
ATOM 1401 O O . LYS A 1 178 ? 13.609 -2.505 -17.402 1.00 96.50 178 LYS A O 1
ATOM 1406 N N . ASP A 1 179 ? 14.611 -2.286 -15.392 1.00 94.44 179 ASP A N 1
ATOM 1407 C CA . ASP A 1 179 ? 15.988 -2.359 -15.876 1.00 94.44 179 ASP A CA 1
ATOM 1408 C C . ASP A 1 179 ? 16.321 -3.746 -16.421 1.00 94.44 179 ASP A C 1
ATOM 1410 O O . ASP A 1 179 ? 16.867 -3.860 -17.516 1.00 94.44 179 ASP A O 1
ATOM 1414 N N . LYS A 1 180 ? 15.889 -4.808 -15.735 1.00 92.50 180 LYS A N 1
ATOM 1415 C CA . LYS A 1 180 ? 16.028 -6.195 -16.199 1.00 92.50 180 LYS A CA 1
ATOM 1416 C C . LYS A 1 180 ? 15.332 -6.433 -17.541 1.00 92.50 180 LYS A C 1
ATOM 1418 O O . LYS A 1 180 ? 15.849 -7.161 -18.383 1.00 92.50 180 LYS A O 1
ATOM 1423 N N . ARG A 1 181 ? 14.170 -5.810 -17.758 1.00 94.56 181 ARG A N 1
ATOM 1424 C CA . ARG A 1 181 ? 13.434 -5.853 -19.033 1.00 94.56 181 ARG A CA 1
ATOM 1425 C C . ARG A 1 181 ? 14.023 -4.915 -20.103 1.00 94.56 181 ARG A C 1
ATOM 1427 O O . ARG A 1 181 ? 13.460 -4.834 -21.190 1.00 94.56 181 ARG A O 1
ATOM 1434 N N . LEU A 1 182 ? 15.129 -4.216 -19.816 1.00 95.62 182 LEU A N 1
ATOM 1435 C CA . LEU A 1 182 ? 15.804 -3.257 -20.707 1.00 95.62 182 LEU A CA 1
ATOM 1436 C C . LEU A 1 182 ? 14.875 -2.144 -21.222 1.00 95.62 182 LEU A C 1
ATOM 1438 O O . LEU A 1 182 ? 15.037 -1.620 -22.328 1.00 95.62 182 LEU A O 1
ATOM 1442 N N . LEU A 1 183 ? 13.882 -1.779 -20.410 1.00 97.06 183 LEU A N 1
ATOM 1443 C CA . LEU A 1 183 ? 12.877 -0.795 -20.777 1.00 97.06 183 LEU A CA 1
ATOM 1444 C C . LEU A 1 183 ? 13.447 0.624 -20.681 1.00 97.06 183 LEU A C 1
ATOM 1446 O O . LEU A 1 183 ? 13.947 1.046 -19.634 1.00 97.06 183 LEU A O 1
ATOM 1450 N N . GLN A 1 184 ? 13.324 1.372 -21.776 1.00 97.69 184 GLN A N 1
ATOM 1451 C CA . GLN A 1 184 ? 13.753 2.768 -21.876 1.00 97.69 184 GLN A CA 1
ATOM 1452 C C . GLN A 1 184 ? 12.778 3.705 -21.158 1.00 97.69 184 GLN A C 1
ATOM 1454 O O . GLN A 1 184 ? 11.571 3.459 -21.171 1.00 97.69 184 GLN A O 1
ATOM 1459 N N . GLY A 1 185 ? 13.297 4.798 -20.592 1.00 96.88 185 GLY A N 1
ATOM 1460 C CA . GLY A 1 185 ? 12.528 5.786 -19.828 1.00 96.88 185 GLY A CA 1
ATOM 1461 C C . GLY A 1 185 ? 12.627 5.602 -18.309 1.00 96.88 185 GLY A C 1
ATOM 1462 O O . GLY A 1 185 ? 13.255 4.664 -17.815 1.00 96.88 185 GLY A O 1
ATOM 1463 N N . SER A 1 186 ? 12.023 6.529 -17.560 1.00 98.12 186 SER A N 1
ATOM 1464 C CA . SER A 1 186 ? 12.054 6.528 -16.091 1.00 98.12 186 SER A CA 1
ATOM 1465 C C . SER A 1 186 ? 11.029 5.565 -15.480 1.00 98.12 186 SER A C 1
ATOM 1467 O O . SER A 1 186 ? 10.027 5.226 -16.121 1.00 98.12 186 SER A O 1
ATOM 1469 N N . CYS A 1 187 ? 11.238 5.155 -14.224 1.00 98.50 187 CYS A N 1
ATOM 1470 C CA . CYS A 1 187 ? 10.288 4.307 -13.499 1.00 98.50 187 CYS A CA 1
ATOM 1471 C C . CYS A 1 187 ? 8.920 4.992 -13.336 1.00 98.50 187 CYS A C 1
ATOM 1473 O O . CYS A 1 187 ? 7.888 4.364 -13.569 1.00 98.50 187 CYS A O 1
ATOM 1475 N N . GLU A 1 188 ? 8.901 6.293 -13.046 1.00 98.50 188 GLU A N 1
ATOM 1476 C CA . GLU A 1 188 ? 7.682 7.096 -12.914 1.00 98.50 188 GLU A CA 1
ATOM 1477 C C . GLU A 1 188 ? 6.827 7.008 -14.180 1.00 98.50 188 GLU A C 1
ATOM 1479 O O . GLU A 1 188 ? 5.612 6.857 -14.099 1.00 98.50 188 GLU A O 1
ATOM 1484 N N . SER A 1 189 ? 7.445 7.035 -15.367 1.00 98.38 189 SER A N 1
ATOM 1485 C CA . SER A 1 189 ? 6.694 6.973 -16.625 1.00 98.38 189 SER A CA 1
ATOM 1486 C C . SER A 1 189 ? 5.962 5.636 -16.812 1.00 98.38 189 SER A C 1
ATOM 1488 O O . SER A 1 189 ? 4.800 5.623 -17.226 1.00 98.38 189 SER A O 1
ATOM 1490 N N . TYR A 1 190 ? 6.584 4.517 -16.423 1.00 98.62 190 TYR A N 1
ATOM 1491 C CA . TYR A 1 190 ? 5.934 3.204 -16.422 1.00 98.62 190 TYR A CA 1
ATOM 1492 C C . TYR A 1 190 ? 4.882 3.080 -15.329 1.00 98.62 190 TYR A C 1
ATOM 1494 O O . TYR A 1 190 ? 3.804 2.555 -15.599 1.00 98.62 190 TYR A O 1
ATOM 1502 N N . PHE A 1 191 ? 5.156 3.588 -14.128 1.00 98.69 191 PHE A N 1
ATOM 1503 C CA . PHE A 1 191 ? 4.172 3.621 -13.052 1.00 98.69 191 PHE A CA 1
ATOM 1504 C C . PHE A 1 191 ? 2.920 4.382 -13.497 1.00 98.69 191 PHE A C 1
ATOM 1506 O O . PHE A 1 191 ? 1.809 3.858 -13.419 1.00 98.69 191 PHE A O 1
ATOM 1513 N N . HIS A 1 192 ? 3.096 5.570 -14.084 1.00 98.56 192 HIS A N 1
ATOM 1514 C CA . HIS A 1 192 ? 1.993 6.355 -14.621 1.00 98.56 192 HIS A CA 1
ATOM 1515 C C . HIS A 1 192 ? 1.193 5.590 -15.672 1.00 98.56 192 HIS A C 1
ATOM 1517 O O . HIS A 1 192 ? -0.038 5.652 -15.675 1.00 98.56 192 HIS A O 1
ATOM 1523 N N . ARG A 1 193 ? 1.887 4.885 -16.570 1.00 98.44 193 ARG A N 1
ATOM 1524 C CA . ARG A 1 193 ? 1.264 4.072 -17.611 1.00 98.44 193 ARG A CA 1
ATOM 1525 C C . ARG A 1 193 ? 0.406 2.961 -17.003 1.00 98.44 193 ARG A C 1
ATOM 1527 O O . ARG A 1 193 ? -0.789 2.921 -17.280 1.00 98.44 193 ARG A O 1
ATOM 1534 N N . TYR A 1 194 ? 0.970 2.121 -16.133 1.00 98.56 194 TYR A N 1
ATOM 1535 C CA . TYR A 1 194 ? 0.228 1.019 -15.512 1.00 98.56 194 TYR A CA 1
ATOM 1536 C C . TYR A 1 194 ? -0.949 1.509 -14.673 1.00 98.56 194 TYR A C 1
ATOM 1538 O O . TYR A 1 194 ? -2.034 0.937 -14.756 1.00 98.56 194 TYR A O 1
ATOM 1546 N N . VAL A 1 195 ? -0.781 2.594 -13.914 1.00 98.12 195 VAL A N 1
ATOM 1547 C CA . VAL A 1 195 ? -1.887 3.177 -13.149 1.00 98.12 195 VAL A CA 1
ATOM 1548 C C . VAL A 1 195 ? -3.004 3.648 -14.081 1.00 98.12 195 VAL A C 1
ATOM 1550 O O . VAL A 1 195 ? -4.156 3.290 -13.859 1.00 98.12 195 VAL A O 1
ATOM 1553 N N . LYS A 1 196 ? -2.698 4.396 -15.148 1.00 97.25 196 LYS A N 1
ATOM 1554 C CA . LYS A 1 196 ? -3.721 4.880 -16.097 1.00 97.25 196 LYS A CA 1
ATOM 1555 C C . LYS A 1 196 ? -4.426 3.744 -16.841 1.00 97.25 196 LYS A C 1
ATOM 1557 O O . LYS A 1 196 ? -5.621 3.839 -17.103 1.00 97.25 196 LYS A O 1
ATOM 1562 N N . GLU A 1 197 ? -3.695 2.692 -17.196 1.00 97.62 197 GLU A N 1
ATOM 1563 C CA . GLU A 1 197 ? -4.233 1.547 -17.936 1.00 97.62 197 GLU A CA 1
ATOM 1564 C C . GLU A 1 197 ? -5.091 0.630 -17.055 1.00 97.62 197 GLU A C 1
ATOM 1566 O O . GLU A 1 197 ? -6.114 0.110 -17.511 1.00 97.62 197 GLU A O 1
ATOM 1571 N N . ARG A 1 198 ? -4.668 0.401 -15.805 1.00 97.69 198 ARG A N 1
ATOM 1572 C CA . ARG A 1 198 ? -5.174 -0.703 -14.978 1.00 97.69 198 ARG A CA 1
ATOM 1573 C C . ARG A 1 198 ? -5.968 -0.248 -13.755 1.00 97.69 198 ARG A C 1
ATOM 1575 O O . ARG A 1 198 ? -6.887 -0.954 -13.346 1.00 97.69 198 ARG A O 1
ATOM 1582 N N . TYR A 1 199 ? -5.668 0.916 -13.176 1.00 96.62 199 TYR A N 1
ATOM 1583 C CA . TYR A 1 199 ? -6.380 1.394 -11.993 1.00 96.62 199 TYR A CA 1
ATOM 1584 C C . TYR A 1 199 ? -7.727 2.018 -12.368 1.00 96.62 199 TYR A C 1
ATOM 1586 O O . TYR A 1 199 ? -7.815 2.896 -13.224 1.00 96.62 199 TYR A O 1
ATOM 1594 N N . ARG A 1 200 ? -8.801 1.576 -11.705 1.00 91.94 200 ARG A N 1
ATOM 1595 C CA . ARG A 1 200 ? -10.167 2.083 -11.938 1.00 91.94 200 ARG A CA 1
ATOM 1596 C C . ARG A 1 200 ? -10.606 3.154 -10.941 1.00 91.94 200 ARG A C 1
ATOM 1598 O O . ARG A 1 200 ? -11.630 3.800 -11.151 1.00 91.94 200 ARG A O 1
ATOM 1605 N N . GLY A 1 201 ? -9.845 3.346 -9.867 1.00 91.12 201 GLY A N 1
ATOM 1606 C CA . GLY A 1 201 ? -10.144 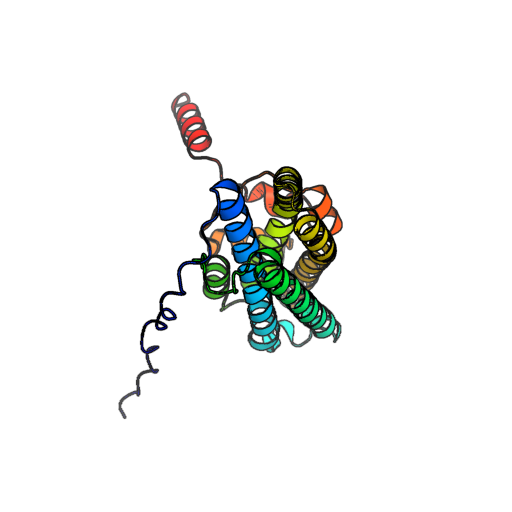4.349 -8.853 1.00 91.12 201 GLY A CA 1
ATOM 1607 C C . GLY A 1 201 ? -9.594 5.733 -9.190 1.00 91.12 201 GLY A C 1
ATOM 1608 O O . GLY A 1 201 ? -9.119 6.010 -10.290 1.00 91.12 201 GLY A O 1
ATOM 1609 N N . ARG A 1 202 ? -9.652 6.626 -8.201 1.00 91.50 202 ARG A N 1
ATOM 1610 C CA . ARG A 1 202 ? -9.110 7.985 -8.300 1.00 91.50 202 ARG A CA 1
ATOM 1611 C C . ARG A 1 202 ? -7.888 8.140 -7.409 1.00 91.50 202 ARG A C 1
ATOM 1613 O O . ARG A 1 202 ? -7.836 7.588 -6.312 1.00 91.50 202 ARG A O 1
ATOM 1620 N N . ILE A 1 203 ? -6.947 8.952 -7.869 1.00 93.69 203 ILE A N 1
ATOM 1621 C CA . ILE A 1 203 ? -5.812 9.410 -7.071 1.00 93.69 203 ILE A CA 1
ATOM 1622 C C . ILE A 1 203 ? -6.098 10.853 -6.696 1.00 93.69 203 ILE A C 1
ATOM 1624 O O . ILE A 1 203 ? -6.266 11.708 -7.570 1.00 93.69 203 ILE A O 1
ATOM 1628 N N . VAL A 1 204 ? -6.262 11.091 -5.399 1.00 91.62 204 VAL A N 1
ATOM 1629 C CA . VAL A 1 204 ? -6.682 12.382 -4.859 1.00 91.62 204 VAL A CA 1
ATOM 1630 C C . VAL A 1 204 ? -5.843 12.737 -3.630 1.00 91.62 204 VAL A C 1
ATOM 1632 O O . VAL A 1 204 ? -5.558 11.843 -2.835 1.00 91.62 204 VAL A O 1
ATOM 1635 N N . PRO A 1 205 ? -5.463 14.016 -3.468 1.00 91.88 205 PRO A N 1
ATOM 1636 C CA . PRO A 1 205 ? -4.840 14.515 -2.244 1.00 91.88 205 PRO A CA 1
ATOM 1637 C C . PRO A 1 205 ? -5.837 14.519 -1.061 1.00 91.88 205 PRO A C 1
ATOM 1639 O O . PRO A 1 205 ? -7.050 14.414 -1.286 1.00 91.88 205 PRO A O 1
ATOM 1642 N N . PRO A 1 206 ? -5.371 14.703 0.192 1.00 93.62 206 PRO A N 1
ATOM 1643 C CA . PRO A 1 206 ? -3.998 15.039 0.595 1.00 93.62 206 PRO A CA 1
ATOM 1644 C C . PRO A 1 206 ? -3.030 13.852 0.518 1.00 93.62 206 PRO A C 1
ATOM 1646 O O . PRO A 1 206 ? -3.398 12.733 0.854 1.00 93.62 206 PRO A O 1
ATOM 1649 N N . PHE A 1 207 ? -1.787 14.128 0.115 1.00 95.62 207 PHE A N 1
ATOM 1650 C CA . PHE A 1 207 ? -0.683 13.168 0.172 1.00 95.62 207 PHE A CA 1
ATOM 1651 C C . PHE A 1 207 ? 0.205 13.455 1.380 1.00 95.62 207 PHE A C 1
ATOM 1653 O O . PHE A 1 207 ? 0.490 14.618 1.678 1.00 95.62 207 PHE A O 1
ATOM 1660 N N . ASN A 1 208 ? 0.713 12.411 2.027 1.00 95.44 208 ASN A N 1
ATOM 1661 C CA . ASN A 1 208 ? 1.778 12.531 3.012 1.00 95.44 208 ASN A CA 1
ATOM 1662 C C . ASN A 1 208 ? 3.125 12.608 2.285 1.00 95.44 208 ASN A C 1
ATOM 1664 O O . ASN A 1 208 ? 3.860 11.627 2.177 1.00 95.44 208 ASN A O 1
ATOM 1668 N N . VAL A 1 209 ? 3.416 13.793 1.739 1.00 96.44 209 VAL A N 1
ATOM 1669 C CA . VAL A 1 209 ? 4.613 14.062 0.922 1.00 96.44 209 VAL A CA 1
ATOM 1670 C C . VAL A 1 209 ? 5.891 13.657 1.651 1.00 96.44 209 VAL A C 1
ATOM 1672 O O . VAL A 1 209 ? 6.802 13.103 1.045 1.00 96.44 209 VAL A O 1
ATOM 1675 N N . GLU A 1 210 ? 5.944 13.911 2.955 1.00 95.56 210 GLU A N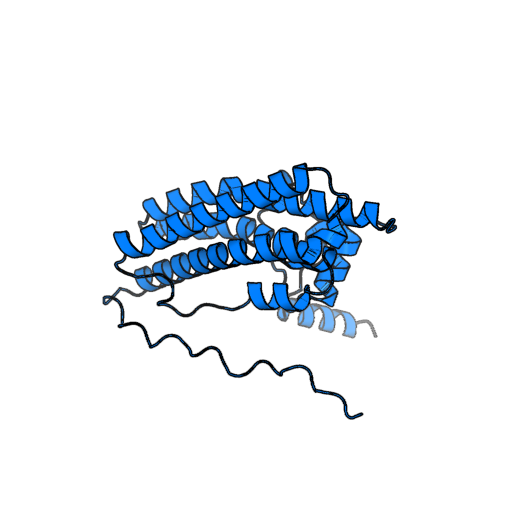 1
ATOM 1676 C CA . GLU A 1 210 ? 7.128 13.684 3.770 1.00 95.56 210 GLU A CA 1
ATOM 1677 C C . GLU A 1 210 ? 7.370 12.186 4.030 1.00 95.56 210 GLU A C 1
ATOM 1679 O O . GLU A 1 210 ? 8.478 11.706 3.800 1.00 95.56 210 GLU A O 1
ATOM 1684 N N . ALA A 1 211 ? 6.336 11.409 4.383 1.00 94.75 211 ALA A N 1
ATOM 1685 C CA . ALA A 1 211 ? 6.469 9.950 4.498 1.00 94.75 211 ALA A CA 1
ATOM 1686 C C . ALA A 1 211 ? 6.777 9.286 3.146 1.00 94.75 211 ALA A C 1
ATOM 1688 O O . ALA A 1 211 ? 7.669 8.445 3.052 1.00 94.75 211 ALA A O 1
ATOM 1689 N N . ARG A 1 212 ? 6.105 9.714 2.067 1.00 96.94 212 ARG A N 1
ATOM 1690 C CA . ARG A 1 212 ? 6.384 9.221 0.709 1.00 96.94 212 ARG A CA 1
ATOM 1691 C C . ARG A 1 212 ? 7.828 9.517 0.289 1.00 96.94 212 ARG A C 1
ATOM 1693 O O . ARG A 1 212 ? 8.488 8.632 -0.247 1.00 96.94 212 ARG A O 1
ATOM 1700 N N . ARG A 1 213 ? 8.354 10.716 0.580 1.00 97.00 213 ARG A N 1
ATOM 1701 C CA . ARG A 1 213 ? 9.754 11.078 0.297 1.00 97.00 213 ARG A CA 1
ATOM 1702 C C . ARG A 1 213 ? 10.735 10.206 1.086 1.00 97.00 213 ARG A C 1
ATOM 1704 O O . ARG A 1 213 ? 11.719 9.770 0.494 1.00 97.00 213 ARG A O 1
ATOM 1711 N N . ARG A 1 214 ? 10.470 9.911 2.366 1.00 96.25 214 ARG A N 1
ATOM 1712 C CA . ARG A 1 214 ? 11.296 8.976 3.157 1.00 96.25 214 ARG A CA 1
ATOM 1713 C C . ARG A 1 214 ? 11.294 7.556 2.597 1.00 96.25 214 ARG A C 1
ATOM 1715 O O . ARG A 1 214 ? 12.340 6.917 2.591 1.00 96.25 214 ARG A O 1
ATOM 1722 N N . ALA A 1 215 ? 10.173 7.117 2.031 1.00 96.38 215 ALA A N 1
ATOM 1723 C CA . ALA A 1 215 ? 10.083 5.861 1.290 1.00 96.38 215 ALA A CA 1
ATOM 1724 C C . ALA A 1 215 ? 10.756 5.900 -0.102 1.00 96.38 215 ALA A C 1
ATOM 1726 O O . ALA A 1 215 ? 10.736 4.908 -0.824 1.00 96.38 215 ALA A O 1
ATOM 1727 N N . GLY A 1 216 ? 11.327 7.038 -0.519 1.00 97.06 216 GLY A N 1
ATOM 1728 C CA . GLY A 1 216 ? 11.939 7.22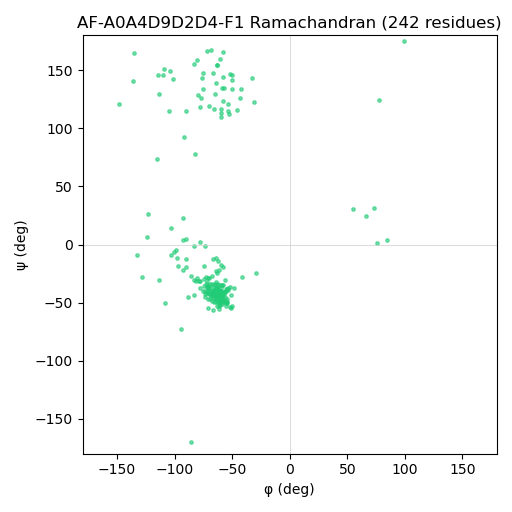6 -1.840 1.00 97.06 216 GLY A CA 1
ATOM 1729 C C . GLY A 1 216 ? 10.958 7.603 -2.958 1.00 97.0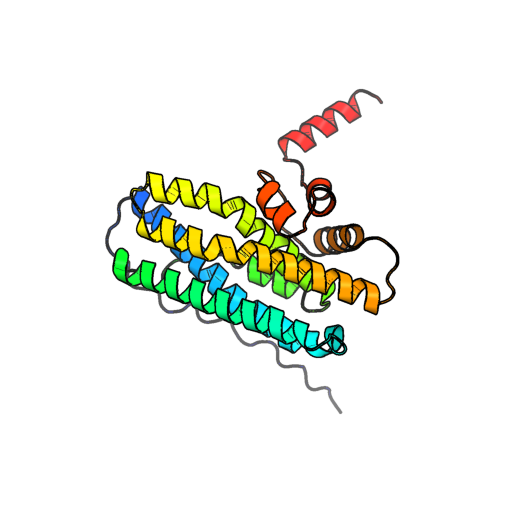6 216 GLY A C 1
ATOM 1730 O O . GLY A 1 216 ? 11.366 7.756 -4.108 1.00 97.06 216 GLY A O 1
ATOM 1731 N N . MET A 1 217 ? 9.674 7.801 -2.646 1.00 97.94 217 MET A N 1
ATOM 1732 C CA . MET A 1 217 ? 8.634 8.176 -3.606 1.00 97.94 217 MET A CA 1
ATOM 1733 C C . MET A 1 217 ? 8.491 9.700 -3.689 1.00 97.94 217 MET A C 1
ATOM 1735 O O . MET A 1 217 ? 7.738 10.326 -2.937 1.00 97.94 217 MET A O 1
ATOM 1739 N N . CYS A 1 218 ? 9.210 10.328 -4.618 1.00 97.56 218 CYS A N 1
ATOM 1740 C CA . CYS A 1 218 ? 9.083 11.766 -4.840 1.00 97.56 218 CYS A CA 1
ATOM 1741 C C . CYS A 1 218 ? 7.752 12.135 -5.527 1.00 97.56 218 CYS A C 1
ATOM 1743 O O . CYS A 1 218 ? 7.032 11.303 -6.077 1.00 97.56 218 CYS A O 1
ATOM 1745 N N . GLU A 1 219 ? 7.435 13.424 -5.515 1.00 97.94 219 GLU A N 1
ATOM 1746 C CA . GLU A 1 219 ? 6.190 14.008 -6.033 1.00 97.94 219 GLU A CA 1
ATOM 1747 C C . GLU A 1 219 ? 5.921 13.676 -7.511 1.00 97.94 219 GLU A C 1
ATOM 1749 O O . GLU A 1 219 ? 4.764 13.517 -7.913 1.00 97.94 219 GLU A O 1
ATOM 1754 N N . ALA A 1 220 ? 6.986 13.496 -8.300 1.00 97.81 220 ALA A N 1
ATOM 1755 C CA . ALA A 1 220 ? 6.909 13.144 -9.714 1.00 97.81 220 ALA A CA 1
ATOM 1756 C C . ALA A 1 220 ? 6.223 11.796 -9.972 1.00 97.81 220 ALA A C 1
ATOM 1758 O O . ALA A 1 220 ? 5.707 11.608 -11.069 1.00 97.81 220 ALA A O 1
ATOM 1759 N N . TRP A 1 221 ? 6.172 10.896 -8.982 1.00 98.12 221 TRP A N 1
ATOM 1760 C CA . TRP A 1 221 ? 5.482 9.614 -9.108 1.00 98.12 221 TRP A CA 1
ATOM 1761 C C . TRP A 1 221 ? 3.956 9.750 -9.102 1.00 98.12 221 TRP A C 1
ATOM 1763 O O . TRP A 1 221 ? 3.279 8.949 -9.731 1.00 98.12 221 TRP A O 1
ATOM 1773 N N . TYR A 1 222 ? 3.379 10.701 -8.359 1.00 96.81 222 TYR A N 1
ATOM 1774 C CA . TYR A 1 222 ? 1.940 10.662 -8.043 1.00 96.81 222 TYR A CA 1
ATOM 1775 C C . TYR A 1 222 ? 1.172 11.945 -8.357 1.00 96.81 222 TYR A C 1
ATOM 1777 O O . TYR A 1 222 ? -0.012 11.861 -8.689 1.00 96.81 222 TYR A O 1
ATOM 1785 N N . PHE A 1 223 ? 1.802 13.124 -8.333 1.00 96.69 223 PHE A N 1
ATOM 1786 C CA . PHE A 1 223 ? 1.114 14.362 -8.718 1.00 96.69 223 PHE A CA 1
ATOM 1787 C C . PHE A 1 223 ? 0.591 14.346 -10.166 1.00 96.69 223 PHE A C 1
ATOM 1789 O O . PHE A 1 223 ? -0.561 14.736 -10.369 1.00 96.69 223 PHE A O 1
ATOM 1796 N N . PRO A 1 224 ? 1.333 13.828 -11.169 1.00 96.44 224 PRO A N 1
ATOM 1797 C CA . PRO A 1 224 ? 0.833 13.730 -12.546 1.00 96.44 224 PRO A CA 1
ATOM 1798 C C . PRO A 1 224 ? -0.370 12.790 -12.736 1.00 96.44 224 PRO A C 1
ATOM 1800 O O . PRO A 1 224 ? -0.979 12.773 -13.808 1.00 96.44 224 PRO A O 1
ATOM 1803 N N . LEU A 1 225 ? -0.700 11.981 -11.725 1.00 95.69 225 LEU A N 1
ATOM 1804 C CA . LEU A 1 225 ? -1.824 11.044 -11.739 1.00 95.69 225 LEU A CA 1
ATOM 1805 C C . LEU A 1 225 ? -3.070 11.575 -11.027 1.00 95.69 225 LEU A C 1
ATOM 1807 O O . LEU A 1 225 ? -4.117 10.918 -11.059 1.00 95.69 225 LEU A O 1
ATOM 1811 N N . VAL A 1 226 ? -2.986 12.751 -10.398 1.00 94.50 226 VAL A N 1
ATOM 1812 C CA . VAL A 1 226 ? -4.116 13.347 -9.684 1.00 94.50 226 VAL A CA 1
ATOM 1813 C C . VAL A 1 226 ? -5.289 13.519 -10.637 1.00 94.50 226 VAL A C 1
ATOM 1815 O O . VAL A 1 226 ? -5.203 14.166 -11.679 1.00 94.50 226 VAL A O 1
ATOM 1818 N N . THR A 1 227 ? -6.418 12.925 -10.266 1.00 81.62 227 THR A N 1
ATOM 1819 C CA . THR A 1 227 ? -7.626 13.006 -11.074 1.00 81.62 227 THR A CA 1
ATOM 1820 C C . THR A 1 227 ? -8.445 14.227 -10.647 1.00 81.62 227 THR A C 1
ATOM 1822 O O . THR A 1 227 ? -8.997 14.204 -9.535 1.00 81.62 227 THR A O 1
ATOM 1825 N N . PRO A 1 228 ? -8.623 15.245 -11.516 1.00 72.31 228 PRO A N 1
ATOM 1826 C CA . PRO A 1 228 ? -9.372 16.442 -11.160 1.00 72.31 228 PRO A CA 1
ATOM 1827 C C . PRO A 1 228 ? -10.799 16.090 -10.732 1.00 72.31 228 PRO A C 1
ATOM 1829 O O . PRO A 1 228 ? -1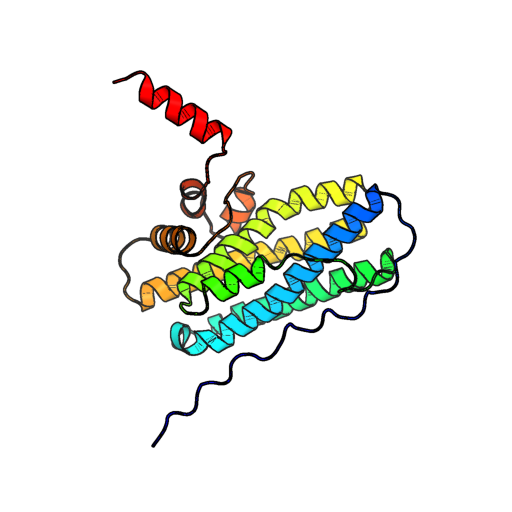1.434 15.148 -11.242 1.00 72.31 228 PRO A O 1
ATOM 1832 N N . SER A 1 229 ? -11.302 16.836 -9.754 1.00 68.12 229 SER A N 1
ATOM 1833 C CA . SER A 1 229 ? -12.678 16.734 -9.289 1.00 68.12 229 SER A CA 1
ATOM 1834 C C . SER A 1 229 ? -13.659 17.054 -10.417 1.00 68.12 229 SER A C 1
ATOM 1836 O O . SER A 1 229 ? -13.323 17.697 -11.412 1.00 68.12 229 SER A O 1
ATOM 1838 N N . LYS A 1 230 ? -14.909 16.603 -10.267 1.00 65.44 230 LYS A N 1
ATOM 1839 C CA . LYS A 1 230 ? -15.976 16.902 -11.232 1.00 65.44 230 LYS A CA 1
ATOM 1840 C C . LYS A 1 230 ? -16.133 18.418 -11.444 1.00 65.44 230 LYS A C 1
ATOM 1842 O O . LYS A 1 230 ? -16.228 18.866 -12.578 1.00 65.44 230 LYS A O 1
ATOM 1847 N N . LYS A 1 231 ? -16.035 19.194 -10.358 1.00 64.31 231 LYS A N 1
ATOM 1848 C CA . LYS A 1 231 ? -16.127 20.660 -10.359 1.00 64.31 231 LYS A CA 1
ATOM 1849 C C . LYS A 1 231 ? -14.973 21.326 -11.121 1.00 64.31 231 LYS A C 1
ATOM 1851 O O . LYS A 1 231 ? -15.202 22.283 -11.849 1.00 64.31 231 LYS A O 1
ATOM 1856 N N . GLU A 1 232 ? -13.753 20.808 -10.994 1.00 68.88 232 GLU A N 1
ATOM 1857 C CA . GLU A 1 232 ? -12.579 21.321 -11.722 1.00 68.88 232 GLU A CA 1
ATOM 1858 C C . GLU A 1 232 ? -12.634 20.983 -13.215 1.00 68.88 232 GLU A C 1
ATOM 1860 O O . GLU A 1 232 ? -12.283 21.818 -14.045 1.00 68.88 232 GLU A O 1
ATOM 1865 N N . ARG A 1 233 ? -13.144 19.797 -13.580 1.00 65.56 233 ARG A N 1
ATOM 1866 C CA . ARG A 1 233 ? -13.368 19.436 -14.991 1.00 65.56 233 ARG A CA 1
ATOM 1867 C C . ARG A 1 233 ? -14.418 20.328 -15.645 1.00 65.56 233 ARG A C 1
ATOM 1869 O O . ARG A 1 233 ? -14.213 20.796 -16.758 1.00 65.56 233 ARG A O 1
ATOM 1876 N N . GLU A 1 234 ? -15.521 20.586 -14.946 1.00 67.19 234 GLU A N 1
ATOM 1877 C CA . GLU A 1 234 ? -16.591 21.471 -15.424 1.00 67.19 234 GLU A CA 1
ATOM 1878 C C . GLU A 1 234 ? -16.127 22.934 -15.540 1.00 67.19 234 GLU A C 1
ATOM 1880 O O . GLU A 1 234 ? -16.525 23.624 -16.476 1.00 67.19 234 GLU A O 1
ATOM 1885 N N . ALA A 1 235 ? -15.253 23.406 -14.642 1.00 66.00 235 ALA A N 1
ATOM 1886 C CA . ALA A 1 235 ? -14.662 24.743 -14.723 1.00 66.00 235 ALA A CA 1
ATOM 1887 C C . ALA A 1 235 ? -13.667 24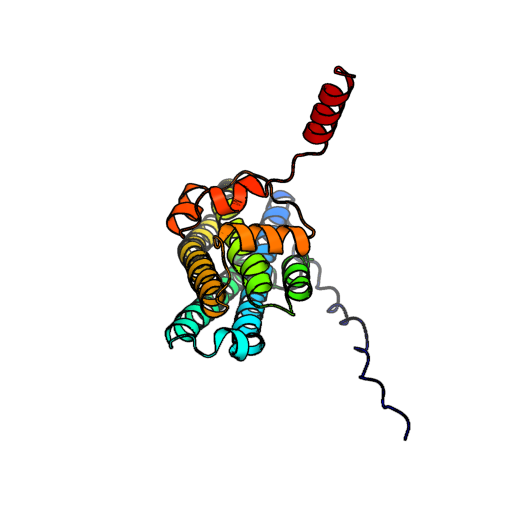.884 -15.892 1.00 66.00 235 ALA A C 1
ATOM 1889 O O . ALA A 1 235 ? -13.723 25.872 -16.621 1.00 66.00 235 ALA A O 1
ATOM 1890 N N . GLY A 1 236 ? -12.810 23.881 -16.119 1.00 62.75 236 GLY A N 1
ATOM 1891 C CA . GLY A 1 236 ? -11.878 23.870 -17.253 1.00 62.75 236 GLY A CA 1
ATOM 1892 C C . GLY A 1 236 ? -12.582 23.803 -18.614 1.00 62.75 236 GLY A C 1
ATOM 1893 O O . GLY A 1 236 ? -12.142 24.438 -19.568 1.00 62.75 236 GLY A O 1
ATOM 1894 N N . MET A 1 237 ? -13.721 23.105 -18.699 1.00 59.97 237 MET A N 1
ATOM 1895 C CA . MET A 1 237 ? -14.496 22.996 -19.942 1.00 59.97 237 MET A CA 1
ATOM 1896 C C . MET A 1 237 ? -15.234 24.296 -20.308 1.00 59.97 237 MET A C 1
ATOM 1898 O O . MET A 1 237 ? -15.425 24.566 -21.488 1.00 59.97 237 MET A O 1
ATOM 1902 N N . LYS A 1 238 ? -15.593 25.127 -19.315 1.00 58.66 238 LYS A N 1
ATOM 1903 C CA . LYS A 1 238 ? -16.166 26.468 -19.542 1.00 58.66 238 LYS A CA 1
ATOM 1904 C C . LYS A 1 238 ? -15.127 27.494 -20.004 1.00 58.66 238 LYS A C 1
ATOM 1906 O O . LYS A 1 238 ? -15.438 28.324 -20.847 1.00 58.66 238 LYS A O 1
ATOM 1911 N N . GLN A 1 239 ? -13.892 27.416 -19.505 1.00 53.91 239 GLN A N 1
ATOM 1912 C CA . GLN A 1 239 ? -12.808 28.308 -19.944 1.00 53.91 239 GLN A CA 1
ATOM 1913 C C . GLN A 1 239 ? -12.325 27.990 -21.370 1.00 53.91 239 GLN A C 1
ATOM 1915 O O . GLN A 1 239 ? -11.914 28.891 -22.091 1.00 53.91 239 GLN A O 1
ATOM 1920 N N . GLY A 1 240 ? -12.426 26.730 -21.810 1.00 50.59 240 GLY A N 1
ATOM 1921 C CA . GLY A 1 240 ? -12.102 26.329 -23.185 1.00 50.59 240 GLY A CA 1
ATOM 1922 C C . GLY A 1 240 ? -13.142 26.728 -24.241 1.00 50.59 240 GLY A C 1
ATOM 1923 O O . GLY A 1 240 ? -12.807 26.754 -25.419 1.00 50.59 240 GLY A O 1
ATOM 1924 N N . SER A 1 241 ? -14.382 27.049 -23.848 1.00 52.81 241 SER A N 1
ATOM 1925 C CA . SER A 1 241 ? -15.450 27.456 -24.780 1.00 52.81 241 SER A CA 1
ATOM 1926 C C . SER A 1 241 ? -15.526 28.963 -25.038 1.00 52.81 241 SER A C 1
ATOM 1928 O O . SER A 1 241 ? -16.213 29.377 -25.962 1.00 52.81 241 SER A O 1
ATOM 1930 N N . GLU A 1 242 ? -14.834 29.789 -24.248 1.00 50.09 242 GLU A N 1
ATOM 1931 C CA . GLU A 1 242 ? -14.826 31.255 -24.400 1.00 50.09 242 GLU A CA 1
ATOM 1932 C C . GLU A 1 242 ? -13.710 31.764 -25.335 1.00 50.09 242 GLU A C 1
ATOM 1934 O O . GLU A 1 242 ? -13.515 32.970 -25.456 1.00 50.09 242 GLU A O 1
ATOM 1939 N N . HIS A 1 243 ? -12.944 30.875 -25.978 1.00 48.69 243 HIS A N 1
ATOM 1940 C CA . HIS A 1 243 ? -11.862 31.219 -26.922 1.00 48.69 243 HIS A CA 1
ATOM 1941 C C . HIS A 1 243 ? -12.052 30.584 -28.315 1.00 48.69 243 HIS A C 1
ATOM 1943 O O . HIS A 1 243 ? -11.076 30.366 -29.034 1.00 48.69 243 HIS A O 1
ATOM 1949 N N . THR A 1 244 ? -13.302 30.304 -28.701 1.00 39.12 244 THR A N 1
ATOM 1950 C CA . THR A 1 244 ? -13.672 29.905 -30.074 1.00 39.12 244 THR A CA 1
ATOM 1951 C C . THR A 1 244 ? -14.598 30.930 -30.694 1.00 39.12 244 THR A C 1
ATOM 1953 O O . THR A 1 244 ? -15.500 31.397 -29.965 1.00 39.12 244 THR A O 1
#

Radius of gyration: 20.5 Å; Cα contacts (8 Å, |Δi|>4): 218; chains: 1; bounding box: 44×67×54 Å